Protein 7D55 (pdb70)

Solvent-accessible surface area: 15620 Å² total; per-residue (Å²): 8,25,0,0,0,34,0,0,7,32,72,191,89,31,40,0,57,158,85,1,99,33,78,8,31,0,2,1,9,0,29,16,0,44,91,6,76,67,104,49,8,43,116,3,0,40,41,0,3,96,90,16,63,70,97,96,10,13,80,6,31,66,181,80,10,37,73,145,33,49,77,2,49,74,0,6,69,3,0,43,28,46,76,35,90,74,113,7,28,0,1,0,33,0,0,6,33,56,174,89,23,36,0,49,154,80,1,104,30,81,7,32,0,1,0,9,0,29,16,0,40,80,7,73,68,99,47,8,58,106,4,1,45,25,0,3,102,89,15,63,69,93,96,11,13,87,3,34,72,196,73,10,37,82,147,36,47,60,2,51,76,0,6,70,3,0,41,26,47,76,36,96,79,123,6,27,0,0,0,33,5,0,7,35,57,174,92,26,40,0,45,180,80,1,104,30,79,8,31,0,1,0,8,0,30,16,0,44,79,8,68,70,98,45,7,40,117,4,0,45,43,0,3,102,85,7,72,68,79,93,11,11,80,4,34,66,95,79,10,37,94,145,32,49,72,3,59,77,0,6,71,2,0,42,26,51,75,39,94,84,100,8,28,0,0,0,32,0,0,6,32,68,189,88,26,41,0,55,169,83,2,107,31,76,8,20,0,2,1,10,0,30,17,0,42,81,5,70,70,74,35,7,42,103,4,0,55,48,0,3,106,98,6,70,66,78,92,11,11,88,3,31,67,188,80,10,36,85,148,32,51,62,3,56,76,0,6,70,2,0,44,27,48,74,42,91,78,108

Sequence (348 aa):
MYCLYERPINSKTGVLEWNGDAWTVMFCNGVNCRRVSHPDEMKVIEDIYRKNNGKDIPFYSQKEWNKNAPWYNRLETVCPVVVVGITKKMYCLYERPINSKTGVLEWNNGDAWTVMFCNGVNCRRVSHPDEMKVIEDIYRKNNGKDIPFYSQKEWNKNAPWYNRLETVCPVVVVGITKKMYCLYERPINSKTGVLEWNGDAWTVMFCNGVNCRRVSHPDEMKVIEDIYRKNNGKDIPFYSQKEWNKNAPWYNRLETVCPVVVGITKKMYCLYERPINSKTGVLEWNGDAWTVMFCNGVNCRRVSHPDEMKVIEDIYRKNNGKDIPFYSQKEWNKNAPWYNRLETVCPVVGITKK

Nearest PDB structures (foldseek):
  7d55-assembly1_D  TM=1.007E+00  e=1.560E-19  Enterococcus phage phiM1EF22
  6ist-assembly1_C  TM=7.407E-01  e=4.752E-02  Enterococcus phage IMEEF1
  6ist-assembly1_B  TM=7.108E-01  e=5.422E-02  Enterococcus phage IMEEF1
  5ce6-assembly1_A  TM=2.874E-01  e=1.281E+00  Cicer arietinum
  3bit-assembly2_B  TM=2.858E-01  e=5.460E+00  Saccharomyces cerevisiae

Structure (mmCIF, N/CA/C/O backbone):
data_7D55
#
_entry.id   7D55
#
_cell.length_a   74.271
_cell.length_b   93.838
_cell.length_c   119.648
_cell.angle_alpha   90.000
_cell.angle_beta   90.000
_cell.angle_gamma   90.000
#
_symmetry.space_group_name_H-M   'I 2 2 2'
#
loop_
_entity.id
_entity.type
_entity.pdbx_description
1 polymer 'Putative N-acetylmuramoyl-L-alanine amidase'
2 water water
#
loop_
_atom_site.group_PDB
_atom_site.id
_atom_site.type_symbol
_atom_site.label_atom_id
_atom_site.label_alt_id
_atom_site.label_comp_id
_atom_site.label_asym_id
_atom_site.label_entity_id
_atom_site.label_seq_id
_atom_site.pdbx_PDB_ins_code
_atom_site.Cartn_x
_atom_site.Cartn_y
_atom_site.Cartn_z
_atom_site.occupancy
_atom_site.B_iso_or_equiv
_atom_site.auth_seq_id
_atom_site.auth_comp_id
_atom_site.auth_asym_id
_atom_site.auth_atom_id
_atom_site.pdbx_PDB_model_num
ATOM 1 N N . MET A 1 1 ? 127.674 124.836 166.792 1.00 24.10 202 MET A N 1
ATOM 2 C CA . MET A 1 1 ? 128.819 125.560 167.338 1.00 22.07 202 MET A CA 1
ATOM 3 C C . MET A 1 1 ? 129.931 125.708 166.319 1.00 19.77 202 MET A C 1
ATOM 4 O O . MET A 1 1 ? 130.766 124.816 166.143 1.00 22.13 202 MET A O 1
ATOM 9 N N . TYR A 1 2 ? 129.925 126.848 165.652 1.00 12.20 203 TYR A N 1
ATOM 10 C CA . TYR A 1 2 ? 130.917 127.199 164.652 1.00 11.66 203 TYR A CA 1
ATOM 11 C C . TYR A 1 2 ? 131.424 128.596 164.954 1.00 12.36 203 TYR A C 1
ATOM 12 O O . TYR A 1 2 ? 130.695 129.434 165.489 1.00 12.56 203 TYR A O 1
ATOM 21 N N . CYS A 1 3 ? 132.677 128.852 164.591 1.00 9.39 204 CYS A N 1
ATOM 22 C CA . CYS A 1 3 ? 133.156 130.224 164.610 1.00 9.87 204 CYS A CA 1
ATOM 23 C C . CYS A 1 3 ? 134.418 130.315 163.774 1.00 9.48 204 CYS A C 1
ATOM 24 O O . CYS A 1 3 ? 135.055 129.304 163.465 1.00 9.17 204 CYS A O 1
ATOM 27 N N . LEU A 1 4 ? 134.740 131.542 163.374 1.00 8.96 205 LEU A N 1
ATOM 28 C CA . LEU A 1 4 ? 136.053 131.899 162.861 1.00 9.15 205 LEU A CA 1
ATOM 29 C C . LEU A 1 4 ? 136.727 132.792 163.888 1.00 8.69 205 LEU A C 1
ATOM 30 O O . LEU A 1 4 ? 136.063 133.550 164.602 1.00 8.73 205 LEU A O 1
ATOM 35 N N . TYR A 1 5 ? 138.051 132.704 163.964 1.00 9.18 206 TYR A N 1
ATOM 36 C CA . TYR A 1 5 ? 138.805 133.545 164.885 1.0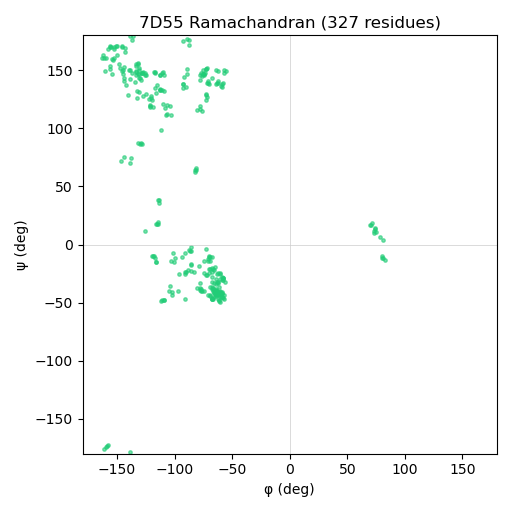0 9.01 206 TYR A CA 1
ATOM 37 C C . TYR A 1 5 ? 140.221 133.672 164.353 1.00 8.62 206 TYR A C 1
ATOM 38 O O . TYR A 1 5 ? 140.616 132.982 163.413 1.00 9.48 206 TYR A O 1
ATOM 47 N N . GLU A 1 6 ? 140.989 134.564 164.967 1.00 9.68 207 GLU A N 1
ATOM 48 C CA . GLU A 1 6 ? 142.390 134.725 164.614 1.00 9.55 207 GLU A CA 1
ATOM 49 C C . GLU A 1 6 ? 143.258 134.369 165.811 1.00 9.70 207 GLU A C 1
ATOM 50 O O . GLU A 1 6 ? 142.868 134.601 166.957 1.00 10.28 207 GLU A O 1
ATOM 56 N N . ARG A 1 7 ? 144.444 133.821 165.545 1.00 9.31 208 ARG A N 1
ATOM 57 C CA . ARG A 1 7 ? 145.361 133.438 166.610 1.00 8.57 208 ARG A CA 1
ATOM 58 C C . ARG A 1 7 ? 146.789 133.481 166.078 1.00 7.95 208 ARG A C 1
ATOM 59 O O . ARG A 1 7 ? 147.006 133.448 164.854 1.00 8.70 208 ARG A O 1
ATOM 67 N N . PRO A 1 8 ? 147.786 133.590 166.960 1.00 8.41 209 PRO A N 1
ATOM 68 C CA . PRO A 1 8 ? 149.168 133.771 166.490 1.00 8.77 209 PRO A CA 1
ATOM 69 C C . PRO A 1 8 ? 149.766 132.522 165.854 1.00 8.94 209 PRO A C 1
ATOM 70 O O . PRO A 1 8 ? 149.446 131.380 166.210 1.00 9.30 209 PRO A O 1
ATOM 74 N N . ILE A 1 9 ? 150.698 132.766 164.933 1.00 8.88 210 ILE A N 1
ATOM 75 C CA . ILE A 1 9 ? 151.414 131.717 164.222 1.00 9.11 210 ILE A CA 1
ATOM 76 C C . ILE A 1 9 ? 152.840 132.197 163.998 1.00 9.51 210 ILE A C 1
ATOM 77 O O . ILE A 1 9 ? 153.094 133.395 163.843 1.00 10.11 210 ILE A O 1
ATOM 82 N N . ASN A 1 10 ? 153.780 131.262 164.021 1.00 10.27 211 ASN A N 1
ATOM 83 C CA . ASN A 1 10 ? 155.163 131.576 163.688 1.00 12.63 211 ASN A CA 1
ATOM 84 C C . ASN A 1 10 ? 155.286 131.606 162.168 1.00 13.53 211 ASN A C 1
ATOM 85 O O . ASN A 1 10 ? 155.107 130.577 161.511 1.00 14.78 211 ASN A O 1
ATOM 90 N N . SER A 1 11 ? 155.598 132.780 161.616 1.00 13.82 212 SER A N 1
ATOM 91 C CA . SER A 1 11 ? 155.628 132.941 160.163 1.00 16.40 212 SER A CA 1
ATOM 92 C C . SER A 1 11 ? 156.772 132.182 159.502 1.00 16.77 212 SER A C 1
ATOM 93 O O . SER A 1 11 ? 156.705 131.907 158.295 1.00 18.22 212 SER A O 1
ATOM 96 N N . LYS A 1 12 ? 157.825 131.848 160.248 1.00 14.93 213 LYS A N 1
ATOM 97 C CA . LYS A 1 12 ? 158.958 131.144 159.662 1.00 16.92 213 LYS A CA 1
ATOM 98 C C . LYS A 1 12 ? 158.829 129.634 159.741 1.00 16.92 213 LYS A C 1
ATOM 99 O O . LYS A 1 12 ? 159.452 128.934 158.938 1.00 18.56 213 LYS A O 1
ATOM 105 N N . THR A 1 13 ? 158.042 129.113 160.681 1.00 16.27 214 THR A N 1
ATOM 106 C CA . THR A 1 13 ? 157.890 127.674 160.839 1.00 16.51 214 THR A CA 1
ATOM 107 C C . THR A 1 13 ? 156.484 127.161 160.578 1.00 15.40 214 THR A C 1
ATOM 108 O O . THR A 1 13 ? 156.319 125.945 160.419 1.00 16.92 214 THR A O 1
ATOM 112 N N . GLY A 1 14 ? 155.475 128.033 160.535 1.00 14.36 215 GLY A N 1
ATOM 113 C CA . GLY A 1 14 ? 154.108 127.579 160.379 1.00 14.89 215 GLY A CA 1
ATOM 114 C C . GLY A 1 14 ? 153.501 126.917 161.598 1.00 15.25 215 GLY A C 1
ATOM 115 O O . GLY A 1 14 ? 152.417 126.331 161.489 1.00 17.31 215 GLY A O 1
ATOM 116 N N . VAL A 1 15 ? 154.161 126.986 162.752 1.00 14.64 216 VAL A N 1
ATOM 117 C CA . VAL A 1 15 ? 153.686 126.370 163.986 1.00 14.56 216 VAL A CA 1
ATOM 118 C C . VAL A 1 15 ? 152.880 127.389 164.770 1.00 13.40 216 VAL A C 1
ATOM 119 O O . VAL A 1 15 ? 153.279 128.557 164.891 1.00 13.28 216 VAL A O 1
ATOM 123 N N . LEU A 1 16 ? 151.755 126.945 165.331 1.00 11.93 217 LEU A N 1
ATOM 124 C CA . LEU A 1 16 ? 150.991 127.794 166.239 1.00 11.18 217 LEU A CA 1
ATOM 125 C C . LEU A 1 16 ? 151.733 127.910 167.563 1.00 12.50 217 LEU A C 1
ATOM 126 O O . LEU A 1 16 ? 152.152 126.900 168.140 1.00 13.94 217 LEU A O 1
ATOM 131 N N . GLU A 1 17 ? 151.937 129.146 168.019 1.00 12.61 218 GLU A N 1
ATOM 132 C CA . GLU A 1 17 ? 152.683 129.437 169.241 1.00 15.75 218 GLU A CA 1
ATOM 133 C C . GLU A 1 17 ? 152.023 130.629 169.914 1.00 14.41 218 GLU A C 1
ATOM 134 O O . GLU A 1 17 ? 151.423 131.466 169.240 1.00 14.08 218 GLU A O 1
ATOM 140 N N . TRP A 1 18 ? 152.150 130.719 171.245 1.00 13.72 219 TRP A N 1
ATOM 141 C CA . TRP A 1 18 ? 151.462 131.795 171.957 1.00 13.80 219 TRP A CA 1
ATOM 142 C C . TRP A 1 18 ? 151.975 133.163 171.538 1.00 12.56 219 TRP A C 1
ATOM 143 O O . TRP A 1 18 ? 151.209 134.134 171.514 1.00 11.90 219 TRP A O 1
ATOM 154 N N . ASN A 1 19 ? 153.253 133.258 171.192 1.00 11.92 220 ASN A N 1
ATOM 155 C CA . ASN A 1 19 ? 153.889 134.522 170.850 1.00 12.79 220 ASN A CA 1
ATOM 156 C C . ASN A 1 19 ? 154.297 134.576 169.383 1.00 13.00 220 ASN A C 1
ATOM 157 O O . ASN A 1 19 ? 155.331 135.144 169.029 1.00 14.36 220 ASN A O 1
ATOM 162 N N . GLY A 1 20 ? 153.484 133.982 168.518 1.00 11.45 221 GLY A N 1
ATOM 163 C CA . GLY A 1 20 ? 153.770 134.037 167.098 1.00 10.22 221 GLY A CA 1
ATOM 164 C C . GLY A 1 20 ? 153.879 135.466 166.604 1.00 12.08 221 GLY A C 1
ATOM 165 O O . GLY A 1 20 ? 153.243 136.379 167.129 1.00 13.55 221 GLY A O 1
ATOM 166 N N . ASP A 1 21 ? 154.700 135.655 165.574 1.00 11.52 222 ASP A N 1
ATOM 167 C CA . ASP A 1 21 ? 154.937 136.977 165.021 1.00 13.26 222 ASP A CA 1
ATOM 168 C C . ASP A 1 21 ? 153.916 137.367 163.963 1.00 11.82 222 ASP A C 1
ATOM 169 O O . ASP A 1 21 ? 153.956 138.505 163.477 1.00 13.62 222 ASP A O 1
ATOM 174 N N . ALA A 1 22 ? 153.026 136.452 163.582 1.00 10.75 223 ALA A N 1
ATOM 175 C CA . ALA A 1 22 ? 151.981 136.732 162.613 1.00 10.10 223 ALA A CA 1
ATOM 176 C C . ALA A 1 22 ? 150.677 136.134 163.129 1.00 8.99 223 ALA A C 1
ATOM 177 O O . ALA A 1 22 ? 150.628 135.527 164.207 1.00 9.04 223 ALA A O 1
ATOM 179 N N . TRP A 1 23 ? 149.608 136.319 162.362 1.00 9.23 224 TRP A N 1
ATOM 180 C CA . TRP A 1 23 ? 148.283 135.855 162.749 1.00 9.22 224 TRP A CA 1
ATOM 181 C C . TRP A 1 23 ? 147.691 135.034 161.621 1.00 9.11 224 TRP A C 1
ATOM 182 O O . TRP A 1 23 ? 147.969 135.289 160.445 1.00 10.98 224 TRP A O 1
ATOM 193 N N . THR A 1 24 ? 146.884 134.038 161.991 1.00 8.43 225 THR A N 1
ATOM 194 C CA . THR A 1 24 ? 146.120 133.263 161.030 1.00 9.01 225 THR A CA 1
ATOM 195 C C . THR A 1 24 ? 144.672 133.141 161.481 1.00 8.53 225 THR A C 1
ATOM 196 O O . THR A 1 24 ? 144.365 133.108 162.677 1.00 9.07 225 THR A O 1
ATOM 200 N N . VAL A 1 25 ? 143.780 133.100 160.495 1.00 8.79 226 VAL A N 1
ATOM 201 C CA . VAL A 1 25 ? 142.394 132.746 160.748 1.00 8.37 226 VAL A CA 1
ATOM 202 C C . VAL A 1 25 ? 142.316 131.250 160.998 1.00 9.62 226 VAL A C 1
ATOM 203 O O . VAL A 1 25 ? 143.090 130.468 160.428 1.00 10.70 226 VAL A O 1
ATOM 207 N N . MET A 1 26 ? 141.404 130.856 161.881 1.00 9.67 227 MET A N 1
ATOM 208 C CA . MET A 1 26 ? 141.096 129.467 162.176 1.00 8.45 227 MET A CA 1
ATOM 209 C C . MET A 1 26 ? 139.586 129.292 162.131 1.00 7.56 227 MET A C 1
ATOM 210 O O . MET A 1 26 ? 138.822 130.239 162.355 1.00 8.20 227 MET A O 1
ATOM 215 N N . PHE A 1 27 ? 139.176 128.052 161.882 1.00 5.89 228 PHE A N 1
ATOM 216 C CA . PHE A 1 27 ? 137.778 127.659 161.779 1.00 6.58 228 PHE A CA 1
ATOM 217 C C . PHE A 1 27 ? 137.521 126.569 162.808 1.00 8.15 228 PHE A C 1
ATOM 218 O O . PHE A 1 27 ? 138.217 125.550 162.830 1.00 9.24 228 PHE A O 1
ATOM 226 N N . CYS A 1 28 ? 136.529 126.783 163.662 1.00 8.90 229 CYS A N 1
ATOM 227 C CA . CYS A 1 28 ? 136.114 125.790 164.643 1.00 9.24 229 CYS A CA 1
ATOM 228 C C . CYS A 1 28 ? 134.737 125.281 164.256 1.00 9.50 229 CYS A C 1
ATOM 229 O O . CYS A 1 28 ? 133.848 126.078 163.944 1.00 9.06 229 CYS A O 1
ATOM 232 N N . ASN A 1 29 ? 134.563 123.958 164.269 1.00 9.34 230 ASN A N 1
ATOM 233 C CA . ASN A 1 29 ? 133.281 123.341 163.935 1.00 9.69 230 ASN A CA 1
ATOM 234 C C . ASN A 1 29 ? 132.663 122.611 165.125 1.00 10.38 230 ASN A C 1
ATOM 235 O O . ASN A 1 29 ? 131.778 121.763 164.941 1.00 11.89 230 ASN A O 1
ATOM 240 N N . GLY A 1 30 ? 133.119 122.905 166.347 1.00 11.04 231 GLY A N 1
ATOM 241 C CA . GLY A 1 30 ? 132.647 122.189 167.515 1.00 11.02 231 GLY A CA 1
ATOM 242 C C . GLY A 1 30 ? 133.350 120.876 167.763 1.00 11.74 231 GLY A C 1
ATOM 243 O O . GLY A 1 30 ? 133.200 120.303 168.855 1.00 13.45 231 GLY A O 1
ATOM 244 N N . VAL A 1 31 ? 134.107 120.381 166.783 1.00 10.69 232 VAL A N 1
ATOM 245 C CA . VAL A 1 31 ? 134.885 119.154 166.898 1.00 10.63 232 VAL A CA 1
ATOM 246 C C . VAL A 1 31 ? 136.382 119.448 166.911 1.00 11.58 232 VAL A C 1
ATOM 247 O O . VAL A 1 31 ? 137.122 118.932 167.751 1.00 11.80 232 VAL A O 1
ATOM 251 N N . ASN A 1 32 ? 136.846 120.278 165.977 1.00 10.78 233 ASN A N 1
ATOM 252 C CA . ASN A 1 32 ? 138.259 120.615 165.893 1.00 10.65 233 ASN A CA 1
ATOM 253 C C . ASN A 1 32 ? 138.402 122.060 165.436 1.00 10.34 233 ASN A C 1
ATOM 254 O O . ASN A 1 32 ? 137.433 122.701 165.009 1.00 11.60 233 ASN A O 1
ATOM 259 N N . CYS A 1 33 ? 139.634 122.568 165.519 1.00 9.86 234 CYS A N 1
ATOM 260 C CA . CYS A 1 33 ? 139.991 123.877 164.994 1.00 10.27 234 CYS A CA 1
ATOM 261 C C . CYS A 1 33 ? 141.001 123.675 163.873 1.00 9.67 234 CYS A C 1
ATOM 262 O O . CYS A 1 33 ? 141.982 122.939 164.040 1.00 11.91 234 CYS A O 1
ATOM 265 N N . ARG A 1 34 ? 140.754 124.302 162.729 1.00 9.47 235 ARG A N 1
ATOM 266 C CA . ARG A 1 34 ? 141.577 124.090 161.551 1.00 9.22 235 ARG A CA 1
ATOM 267 C C . ARG A 1 34 ? 141.977 125.434 160.975 1.00 9.20 235 ARG A C 1
ATOM 268 O O . ARG A 1 34 ? 141.186 126.383 160.984 1.00 9.20 235 ARG A O 1
ATOM 276 N N . ARG A 1 35 ? 143.204 125.509 160.471 1.00 10.86 236 ARG A N 1
ATOM 277 C CA . ARG A 1 35 ? 143.695 126.762 159.917 1.00 10.53 236 ARG A CA 1
ATOM 278 C C . ARG A 1 35 ? 143.008 127.091 158.598 1.00 11.35 236 ARG A C 1
ATOM 279 O O . ARG A 1 35 ? 142.794 126.216 157.752 1.00 13.36 236 ARG A O 1
ATOM 287 N N . VAL A 1 36 ? 142.674 128.372 158.433 1.00 9.96 237 VAL A N 1
ATOM 288 C CA . VAL A 1 36 ? 142.113 128.928 157.207 1.00 11.09 237 VAL A CA 1
ATOM 289 C C . VAL A 1 36 ? 143.200 129.805 156.607 1.00 14.63 237 VAL A C 1
ATOM 290 O O . VAL A 1 36 ? 143.665 130.749 157.258 1.00 17.32 237 VAL A O 1
ATOM 294 N N . SER A 1 37 ? 143.628 129.508 155.381 1.00 14.92 238 SER A N 1
ATOM 295 C CA . SER A 1 37 ? 144.814 130.185 154.859 1.00 19.87 238 SER A CA 1
ATOM 296 C C . SER A 1 37 ? 144.592 130.879 153.524 1.00 20.12 238 SER A C 1
ATOM 297 O O . SER A 1 37 ? 145.565 131.310 152.896 1.00 23.14 238 SER A O 1
ATOM 300 N N . HIS A 1 38 ? 143.348 131.012 153.078 1.00 17.25 239 HIS A N 1
ATOM 301 C CA . HIS A 1 38 ? 143.065 131.713 151.846 1.00 14.10 239 HIS A CA 1
ATOM 302 C C . HIS A 1 38 ? 141.752 132.458 152.039 1.00 14.16 239 HIS A C 1
ATOM 303 O O . HIS A 1 38 ? 140.825 131.927 152.669 1.00 12.96 239 HIS A O 1
ATOM 310 N N . PRO A 1 39 ? 141.644 133.683 151.523 1.00 13.29 240 PRO A N 1
ATOM 311 C CA . PRO A 1 39 ? 140.402 134.448 151.718 1.00 12.47 240 PRO A CA 1
ATOM 312 C C . PRO A 1 39 ? 139.164 133.726 151.229 1.00 12.66 240 PRO A C 1
ATOM 313 O O . PRO A 1 39 ? 138.084 133.897 151.808 1.00 12.90 240 PRO A O 1
ATOM 317 N N . ASP A 1 40 ? 139.281 132.913 150.180 1.00 12.38 241 ASP A N 1
ATOM 318 C CA . ASP A 1 40 ? 138.099 132.245 149.660 1.00 12.67 241 ASP A CA 1
ATOM 319 C C . ASP A 1 40 ? 137.694 131.032 150.484 1.00 12.15 241 ASP A C 1
ATOM 320 O O . ASP A 1 40 ? 136.543 130.589 150.378 1.00 12.71 241 ASP A O 1
ATOM 325 N N . GLU A 1 41 ? 138.605 130.490 151.299 1.00 11.77 242 GLU A N 1
ATOM 326 C CA . GLU A 1 41 ? 138.211 129.499 152.295 1.00 10.71 242 GLU A CA 1
ATOM 327 C C . GLU A 1 41 ? 137.304 130.128 153.337 1.00 10.80 242 GLU A C 1
ATOM 328 O O . GLU A 1 41 ? 136.291 129.541 153.741 1.00 11.85 242 GLU A O 1
ATOM 334 N N . MET A 1 42 ? 137.677 131.316 153.814 1.00 10.80 243 MET A N 1
ATOM 335 C CA . MET A 1 42 ? 136.820 132.035 154.743 1.00 10.81 243 MET A CA 1
ATOM 336 C C . MET A 1 42 ? 135.473 132.343 154.106 1.00 11.07 243 MET A C 1
ATOM 337 O O . MET A 1 42 ? 134.421 132.156 154.734 1.00 13.02 243 MET A O 1
ATOM 342 N N . LYS A 1 43 ? 135.485 132.776 152.843 1.00 11.03 244 LYS A N 1
ATOM 343 C CA . LYS A 1 43 ? 134.242 133.158 152.184 1.00 11.55 244 LYS A CA 1
ATOM 344 C C . LYS A 1 43 ? 133.308 131.961 152.019 1.00 11.15 244 LYS A C 1
ATOM 345 O O . LYS A 1 43 ? 132.093 132.085 152.206 1.00 13.01 244 LYS A O 1
ATOM 351 N N . VAL A 1 44 ? 133.841 130.791 151.656 1.00 10.02 245 VAL A N 1
ATOM 352 C CA . VAL A 1 44 ? 132.963 129.641 151.459 1.00 11.26 245 VAL A CA 1
ATOM 353 C C . VAL A 1 44 ? 132.349 129.201 152.786 1.00 9.55 245 VAL A C 1
ATOM 354 O O . VAL A 1 44 ? 131.181 128.801 152.838 1.00 10.01 245 VAL A O 1
ATOM 358 N N . ILE A 1 45 ? 133.114 129.286 153.879 1.00 9.84 246 ILE A N 1
ATOM 359 C CA . ILE A 1 45 ? 132.572 128.976 155.202 1.00 9.71 246 ILE A CA 1
ATOM 360 C C . ILE A 1 45 ? 131.435 129.933 155.538 1.00 9.83 246 ILE A C 1
ATOM 361 O O . ILE A 1 45 ? 130.364 129.519 156.009 1.00 11.02 246 ILE A O 1
ATOM 366 N N . GLU A 1 46 ? 131.666 131.236 155.329 1.00 10.86 247 GLU A N 1
ATOM 367 C CA . GLU A 1 46 ? 130.648 132.239 155.634 1.00 11.12 247 GLU A CA 1
ATOM 368 C C . GLU A 1 46 ? 129.390 132.013 154.809 1.00 11.62 247 GLU A C 1
ATOM 369 O O . GLU A 1 46 ? 128.274 132.134 155.323 1.00 12.47 247 GLU A O 1
ATOM 375 N N . ASP A 1 47 ? 129.551 131.661 153.532 1.00 12.76 248 ASP A N 1
ATOM 376 C CA . ASP A 1 47 ? 128.391 131.468 152.665 1.00 13.24 248 ASP A CA 1
ATOM 377 C C . ASP A 1 47 ? 127.579 130.249 153.086 1.00 11.64 248 ASP A C 1
ATOM 378 O O . ASP A 1 47 ? 126.348 130.311 153.182 1.00 12.82 248 ASP A O 1
ATOM 383 N N . ILE A 1 48 ? 128.251 129.126 153.339 1.00 10.13 249 ILE A N 1
ATOM 384 C CA . ILE A 1 48 ? 127.535 127.913 153.722 1.00 9.60 249 ILE A CA 1
ATOM 385 C C . ILE A 1 48 ? 126.846 128.112 155.061 1.00 9.39 249 ILE A C 1
ATOM 386 O O . ILE A 1 48 ? 125.692 127.710 155.247 1.00 10.52 249 ILE A O 1
ATOM 391 N N . TYR A 1 49 ? 127.539 128.735 156.015 1.00 9.63 250 TYR A N 1
ATOM 392 C CA . TYR A 1 49 ? 126.913 128.980 157.308 1.00 9.83 250 TYR A CA 1
ATOM 393 C C . TYR A 1 49 ? 125.657 129.829 157.144 1.00 10.65 250 TYR A C 1
ATOM 394 O O . TYR A 1 49 ? 124.607 129.529 157.727 1.00 12.39 250 TYR A O 1
ATOM 403 N N . ARG A 1 50 ? 125.749 130.894 156.347 1.00 10.97 251 ARG A N 1
ATOM 404 C CA . ARG A 1 50 ? 124.603 131.772 156.144 1.00 13.39 251 ARG A CA 1
ATOM 405 C C . ARG A 1 50 ? 123.454 131.037 155.464 1.00 12.85 251 ARG A C 1
ATOM 406 O O . ARG A 1 50 ? 122.288 131.231 155.824 1.00 12.81 251 ARG A O 1
ATOM 414 N N . LYS A 1 51 ? 123.760 130.186 154.482 1.00 12.70 252 LYS A N 1
ATO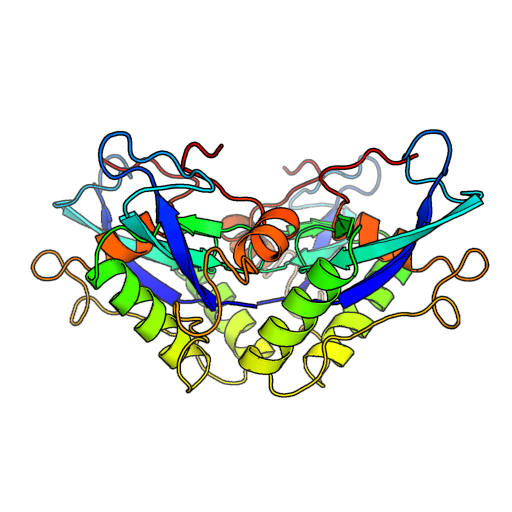M 415 C CA . LYS A 1 51 ? 122.696 129.443 153.814 1.00 14.72 252 LYS A CA 1
ATOM 416 C C . LYS A 1 51 ? 121.987 128.493 154.772 1.00 14.21 252 LYS A C 1
ATOM 417 O O . LYS A 1 51 ? 120.775 128.283 154.653 1.00 17.00 252 LYS A O 1
ATOM 423 N N . ASN A 1 52 ? 122.716 127.925 155.736 1.00 11.29 253 ASN A N 1
ATOM 424 C CA . ASN A 1 52 ? 122.102 127.020 156.697 1.00 12.16 253 ASN A CA 1
ATOM 425 C C . ASN A 1 52 ? 121.312 127.772 157.754 1.00 13.68 253 ASN A C 1
ATOM 426 O O . ASN A 1 52 ? 120.217 127.348 158.134 1.00 15.32 253 ASN A O 1
ATOM 431 N N . ASN A 1 53 ? 121.833 128.901 158.219 1.00 13.70 254 ASN A N 1
ATOM 432 C CA . ASN A 1 53 ? 121.390 129.477 159.477 1.00 14.76 254 ASN A CA 1
ATOM 433 C C . ASN A 1 53 ? 120.739 130.844 159.369 1.00 17.05 254 ASN A C 1
ATOM 434 O O . ASN A 1 53 ? 120.127 131.290 160.346 1.00 19.39 254 ASN A O 1
ATOM 439 N N . GLY A 1 54 ? 120.826 131.510 158.223 1.00 18.18 255 GLY A N 1
ATOM 440 C CA . GLY A 1 54 ? 120.149 132.781 158.069 1.00 18.05 255 GLY A CA 1
ATOM 441 C C . GLY A 1 54 ? 120.804 133.946 158.773 1.00 19.32 255 GLY A C 1
ATOM 442 O O . GLY A 1 54 ? 120.189 135.013 158.873 1.00 20.54 255 GLY A O 1
ATOM 443 N N . LYS A 1 55 ? 122.023 133.772 159.277 1.00 19.09 256 LYS A N 1
ATOM 444 C CA . LYS A 1 55 ? 122.793 134.855 159.866 1.00 19.19 256 LYS A CA 1
ATOM 445 C C . LYS A 1 55 ? 124.270 134.553 159.653 1.00 16.22 256 LYS A C 1
ATOM 446 O O . LYS A 1 55 ? 124.644 133.458 159.228 1.00 16.27 256 LYS A O 1
ATOM 452 N N . ASP A 1 56 ? 125.114 135.532 159.964 1.00 15.42 257 ASP A N 1
ATOM 453 C CA . ASP A 1 56 ? 126.549 135.391 159.740 1.00 15.12 257 ASP A CA 1
ATOM 454 C C . ASP A 1 56 ? 127.198 134.490 160.787 1.00 12.90 257 ASP A C 1
ATOM 455 O O . ASP A 1 56 ? 126.802 134.470 161.959 1.00 13.03 257 ASP A O 1
ATOM 460 N N . ILE 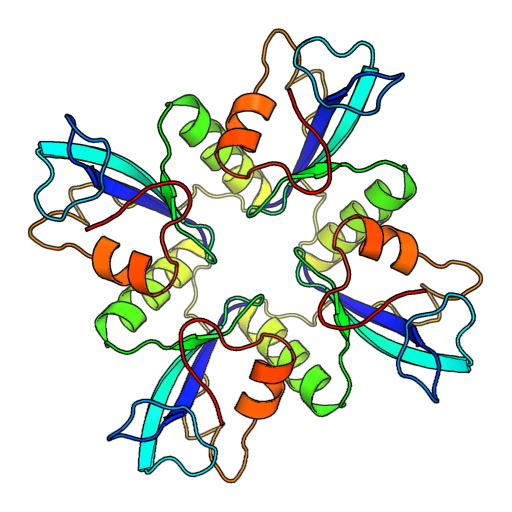A 1 57 ? 128.231 133.763 160.360 1.00 10.91 258 ILE A N 1
ATOM 461 C CA . ILE A 1 57 ? 128.969 132.923 161.315 1.00 9.50 258 ILE A CA 1
ATOM 462 C C . ILE A 1 57 ? 129.624 133.808 162.369 1.00 9.27 258 ILE A C 1
ATOM 463 O O . ILE A 1 57 ? 130.130 134.902 162.037 1.00 11.19 258 ILE A O 1
ATOM 468 N N . PRO A 1 58 ? 129.622 133.421 163.644 1.00 9.10 259 PRO A N 1
ATOM 469 C CA . PRO A 1 58 ? 130.360 134.199 164.643 1.00 11.32 259 PRO A CA 1
ATOM 470 C C . PRO A 1 58 ? 131.835 134.293 164.291 1.00 10.73 259 PRO A C 1
ATOM 471 O O . PRO A 1 58 ? 132.456 133.314 163.874 1.00 11.27 259 PRO A O 1
ATOM 475 N N . PHE A 1 59 ? 132.396 135.485 164.475 1.00 11.94 260 PHE A N 1
ATOM 476 C CA . PHE A 1 59 ? 133.805 135.746 164.212 1.00 12.51 260 PHE A CA 1
ATOM 477 C C . PHE A 1 59 ? 134.377 136.493 165.404 1.00 13.30 260 PHE A C 1
ATOM 478 O O . PHE A 1 59 ? 133.772 137.454 165.892 1.00 17.51 260 PHE A O 1
ATOM 486 N N . TYR A 1 60 ? 135.525 136.045 165.892 1.00 10.13 261 TYR A N 1
ATOM 487 C CA . TYR A 1 60 ? 136.216 136.737 166.964 1.00 10.26 261 TYR A CA 1
ATOM 488 C C . TYR A 1 60 ? 137.442 137.389 166.351 1.00 11.67 261 TYR A C 1
ATOM 489 O O . TYR A 1 60 ? 138.312 136.697 165.807 1.00 15.10 261 TYR A O 1
ATOM 498 N N . SER A 1 61 ? 137.489 138.710 166.403 1.00 11.53 262 SER A N 1
ATOM 499 C CA . SER A 1 61 ? 138.611 139.441 165.851 1.00 11.58 262 SER A CA 1
ATOM 500 C C . SER A 1 61 ? 139.683 139.601 166.920 1.00 9.98 262 SER A C 1
ATOM 501 O O . SER A 1 61 ? 139.499 139.239 168.088 1.00 11.27 262 SER A O 1
ATOM 504 N N . GLN A 1 62 ? 140.807 140.203 166.526 1.00 9.87 263 GLN A N 1
ATOM 505 C CA . GLN A 1 62 ? 141.882 140.466 167.477 1.00 10.59 263 GLN A CA 1
ATOM 506 C C . GLN A 1 62 ? 141.536 141.541 168.497 1.00 11.24 263 GLN A C 1
ATOM 507 O O . GLN A 1 62 ? 142.302 141.736 169.443 1.00 11.31 263 GLN A O 1
ATOM 513 N N . LYS A 1 63 ? 140.430 142.264 168.316 1.00 12.49 264 LYS A N 1
ATOM 514 C CA . LYS A 1 63 ? 139.959 143.143 169.377 1.00 14.68 264 LYS A CA 1
ATOM 515 C C . LYS A 1 63 ? 139.502 142.337 170.588 1.00 17.48 264 LYS A C 1
ATOM 516 O O . LYS A 1 63 ? 139.741 142.741 171.733 1.00 21.36 264 LYS A O 1
ATOM 522 N N . GLU A 1 64 ? 138.875 141.180 170.355 1.00 16.22 265 GLU A N 1
ATOM 523 C CA . GLU A 1 64 ? 138.302 140.327 171.394 1.00 15.84 265 GLU A CA 1
ATOM 524 C C . GLU A 1 64 ? 139.297 139.287 171.913 1.00 13.05 265 GLU A C 1
ATOM 525 O O . GLU A 1 64 ? 139.420 139.079 173.127 1.00 13.99 265 GLU A O 1
ATOM 531 N N . TRP A 1 65 ? 139.983 138.594 171.009 1.00 11.64 266 TRP A N 1
ATOM 532 C CA . TRP A 1 65 ? 140.874 137.497 171.370 1.00 8.90 266 TRP A CA 1
ATOM 533 C C . TRP A 1 65 ? 142.265 137.837 170.865 1.00 9.59 266 TRP A C 1
ATOM 534 O O . TRP A 1 65 ? 142.461 137.987 169.657 1.00 10.86 266 TRP A O 1
ATOM 545 N N . ASN A 1 66 ? 143.229 137.933 171.776 1.00 8.65 267 ASN A N 1
ATOM 546 C CA . ASN A 1 66 ? 144.586 138.324 171.403 1.00 9.44 267 ASN A CA 1
ATOM 547 C C . ASN A 1 66 ? 145.535 137.814 172.484 1.00 10.06 267 ASN A C 1
ATOM 548 O O . ASN A 1 66 ? 145.128 137.078 173.387 1.00 10.50 267 ASN A O 1
ATOM 553 N N . LYS A 1 67 ? 146.806 138.207 172.407 1.00 9.04 268 LYS A N 1
ATOM 554 C CA . LYS A 1 67 ? 147.773 137.674 173.366 1.00 9.59 268 LYS A CA 1
ATOM 555 C C . LYS A 1 67 ? 147.504 138.150 174.780 1.00 9.92 268 LYS A C 1
ATOM 556 O O . LYS A 1 67 ? 147.936 137.502 175.739 1.00 12.76 268 LYS A O 1
ATOM 562 N N . ASN A 1 68 ? 146.788 139.249 174.924 1.00 10.43 269 ASN A N 1
ATOM 563 C CA . ASN A 1 68 ? 146.429 139.760 176.235 1.00 13.16 269 ASN A CA 1
ATOM 564 C C . ASN A 1 68 ? 145.156 139.117 176.765 1.00 14.10 269 ASN A C 1
ATOM 565 O O . ASN A 1 68 ? 144.898 139.183 177.972 1.00 16.60 269 ASN A O 1
ATOM 570 N N . ALA A 1 69 ? 144.369 138.498 175.882 1.00 12.32 270 ALA A N 1
ATOM 571 C CA . ALA A 1 69 ? 143.172 137.745 176.267 1.00 10.96 270 ALA A CA 1
ATOM 572 C C . ALA A 1 69 ? 143.069 136.552 175.330 1.00 10.27 270 ALA A C 1
ATOM 573 O O . ALA A 1 69 ? 142.267 136.539 174.380 1.00 9.82 270 ALA A O 1
ATOM 575 N N . PRO A 1 70 ? 143.909 135.535 175.535 1.00 10.17 271 PRO A N 1
ATOM 576 C CA . PRO A 1 70 ? 144.052 134.446 174.549 1.00 10.04 271 PRO A CA 1
ATOM 577 C C . PRO A 1 70 ? 142.977 133.370 174.669 1.00 10.72 271 PRO A C 1
ATOM 578 O O . PRO A 1 70 ? 143.255 132.191 174.934 1.00 11.62 271 PRO A O 1
ATOM 582 N N . TRP A 1 71 ? 141.727 133.770 174.417 1.00 9.52 272 TRP A N 1
ATOM 583 C CA . TRP A 1 71 ? 140.610 132.845 174.559 1.00 9.45 272 TRP A CA 1
ATOM 584 C C . TRP A 1 71 ? 140.715 131.677 173.590 1.00 9.06 272 TRP A C 1
ATOM 585 O O . TRP A 1 71 ? 140.159 130.602 173.850 1.00 10.38 272 TRP A O 1
ATOM 596 N N . TYR A 1 72 ? 141.408 131.866 172.466 1.00 9.25 273 TYR A N 1
ATOM 597 C CA . TYR A 1 72 ? 141.631 130.757 171.544 1.00 9.98 273 TYR A CA 1
ATOM 598 C C . TYR A 1 72 ? 142.352 129.585 172.218 1.00 11.01 273 TYR A C 1
ATOM 599 O O . TYR A 1 72 ? 142.146 128.433 171.822 1.00 11.93 273 TYR A O 1
ATOM 608 N N . ASN A 1 73 ? 143.180 129.851 173.242 1.00 11.65 274 ASN A N 1
ATOM 609 C CA . ASN A 1 73 ? 143.802 128.765 174.003 1.00 13.20 274 ASN A CA 1
ATOM 610 C C . ASN A 1 73 ? 142.741 127.864 174.615 1.00 12.47 274 ASN A C 1
ATOM 611 O O . ASN A 1 73 ? 142.885 126.635 174.626 1.00 13.72 274 ASN A O 1
ATOM 616 N N . ARG A 1 74 ? 141.688 128.468 175.170 1.00 12.01 275 ARG A N 1
ATOM 617 C CA . ARG A 1 74 ? 140.619 127.702 175.796 1.00 11.66 275 ARG A CA 1
ATOM 618 C C . ARG A 1 74 ? 139.811 126.939 174.757 1.00 11.76 275 ARG A C 1
ATOM 619 O O . ARG A 1 74 ? 139.484 125.761 174.959 1.00 13.01 275 ARG A O 1
ATOM 627 N N . LEU A 1 75 ? 139.482 127.588 173.641 1.00 10.47 276 LEU A N 1
ATOM 628 C CA . LEU A 1 75 ? 138.706 126.912 172.609 1.00 9.24 276 LEU A CA 1
ATOM 629 C C . LEU A 1 75 ? 139.462 125.710 172.062 1.00 10.38 276 LEU A C 1
ATOM 630 O O . LEU A 1 75 ? 138.883 124.629 171.883 1.00 9.99 276 LEU A O 1
ATOM 635 N N . GLU A 1 76 ? 140.762 125.876 171.807 1.00 9.89 277 GLU A N 1
ATOM 636 C CA . GLU A 1 76 ? 141.577 124.812 171.232 1.00 10.77 277 GLU A CA 1
ATOM 637 C C . GLU A 1 76 ? 141.851 123.668 172.203 1.00 10.94 277 GLU A C 1
ATOM 638 O O . GLU A 1 76 ? 142.285 122.598 171.764 1.00 11.95 277 GLU A O 1
ATOM 644 N N . THR A 1 77 ? 141.606 123.857 173.502 1.00 12.38 278 THR A N 1
ATOM 645 C CA . THR A 1 77 ? 141.659 122.737 174.431 1.00 14.77 278 THR A CA 1
ATOM 646 C C . THR A 1 77 ? 140.405 121.877 174.349 1.00 15.28 278 THR A C 1
ATOM 647 O O . THR A 1 77 ? 140.476 120.658 174.552 1.00 16.67 278 THR A O 1
ATOM 651 N N . VAL A 1 78 ? 139.257 122.487 174.069 1.00 14.96 279 VAL A N 1
ATOM 652 C CA . VAL A 1 78 ? 138.013 121.734 174.011 1.00 14.36 279 VAL A CA 1
ATOM 653 C C . VAL A 1 78 ? 137.714 121.227 172.604 1.00 13.32 279 VAL A C 1
ATOM 654 O O . VAL A 1 78 ? 137.003 120.229 172.452 1.00 14.93 279 VAL A O 1
ATOM 658 N N . CYS A 1 79 ? 138.240 121.903 171.579 1.00 12.05 280 CYS A N 1
ATOM 659 C CA . CYS A 1 79 ? 138.104 121.510 170.174 1.00 12.53 280 CYS A CA 1
ATOM 660 C C . CYS A 1 79 ? 139.517 121.525 169.614 1.00 11.95 280 CYS A C 1
ATOM 661 O O . CYS A 1 79 ? 139.976 122.544 169.081 1.00 12.79 280 CYS A O 1
ATOM 664 N N . PRO A 1 80 ? 140.243 120.417 169.730 1.00 12.08 281 PRO A N 1
ATOM 665 C CA . PRO A 1 80 ? 141.681 120.455 169.448 1.00 12.10 281 PRO A CA 1
ATOM 666 C C . PRO A 1 80 ? 142.004 120.795 168.000 1.00 11.70 281 PRO A C 1
ATOM 667 O O . PRO A 1 80 ? 141.252 120.497 167.072 1.00 11.16 281 PRO A O 1
ATOM 671 N N . VAL A 1 81 ? 143.156 121.430 167.829 1.00 12.55 282 VAL A N 1
ATOM 672 C CA A VAL A 1 81 ? 143.640 121.808 166.513 0.49 15.02 282 VAL A CA 1
ATOM 673 C CA B VAL A 1 81 ? 143.605 121.805 166.497 0.51 4.46 282 VAL A CA 1
ATOM 674 C C . VAL A 1 81 ? 143.947 120.557 165.690 1.00 13.72 282 VAL A C 1
ATOM 675 O O . VAL A 1 81 ? 144.436 119.548 166.220 1.00 14.99 282 VAL A O 1
ATOM 682 N N A VAL A 1 82 ? 143.615 120.608 164.407 0.54 11.22 283 VAL A N 1
ATOM 683 N N B VAL A 1 82 ? 143.680 120.622 164.390 0.46 12.93 283 VAL A N 1
ATOM 684 C CA A VAL A 1 82 ? 143.951 119.541 163.477 0.54 12.63 283 VAL A CA 1
ATOM 685 C CA B VAL A 1 82 ? 143.918 119.506 163.480 0.46 12.02 283 VAL A CA 1
ATOM 686 C C A VAL A 1 82 ? 144.695 120.144 162.297 0.54 7.99 283 VAL A C 1
ATOM 687 C C B VAL A 1 82 ? 144.538 120.051 162.198 0.46 14.03 283 VAL A C 1
ATOM 688 O O A VAL A 1 82 ? 144.556 121.330 161.984 0.54 12.83 283 VAL A O 1
ATOM 689 O O B VAL A 1 82 ? 144.160 121.125 161.722 0.46 9.96 283 VAL A O 1
ATOM 696 N N . GLY A 1 83 ? 145.503 119.314 161.650 1.00 12.72 284 GLY A N 1
ATOM 697 C CA . GLY A 1 83 ? 146.140 119.679 160.401 1.00 13.96 284 GLY A CA 1
ATOM 698 C C . GLY A 1 83 ? 147.292 120.651 160.506 1.00 14.95 284 GLY A C 1
ATOM 699 O O . GLY A 1 83 ? 147.792 121.100 159.468 1.00 16.00 284 GLY A O 1
ATOM 700 N N . ILE A 1 84 ? 147.730 120.993 161.717 1.00 15.78 285 ILE A N 1
ATOM 701 C CA . ILE A 1 84 ? 148.815 121.951 161.912 1.00 16.30 285 ILE A CA 1
ATOM 702 C C . ILE A 1 84 ? 149.431 121.644 163.268 1.00 18.65 285 ILE A C 1
ATOM 703 O O . ILE A 1 84 ? 148.761 121.117 164.157 1.00 19.68 285 ILE A O 1
ATOM 708 N N . THR A 1 85 ? 150.722 121.934 163.416 1.00 19.33 286 THR A N 1
ATOM 709 C CA . THR A 1 85 ? 151.389 121.678 164.686 1.00 21.98 286 THR A CA 1
ATOM 710 C C . THR A 1 85 ? 151.283 122.894 165.606 1.00 21.14 286 THR A C 1
ATOM 711 O O . THR A 1 85 ? 151.204 124.045 165.157 1.00 19.11 286 THR A O 1
ATOM 715 N N . LYS A 1 86 ? 151.280 122.626 166.909 1.00 22.79 287 LYS A N 1
ATOM 716 C CA . LYS A 1 86 ? 151.066 123.664 167.903 1.00 23.30 287 LYS A CA 1
ATOM 717 C C . LYS A 1 86 ? 151.944 123.409 169.119 1.00 25.73 287 LYS A C 1
ATOM 718 O O . LYS A 1 86 ? 152.079 122.265 169.568 1.00 24.22 287 LYS A O 1
ATOM 724 N N . LYS A 1 87 ? 152.549 124.489 169.625 1.00 29.30 288 LYS A N 1
ATOM 725 C CA . LYS A 1 87 ? 153.331 124.542 170.874 1.00 33.81 288 LYS A CA 1
ATOM 726 C C . LYS A 1 87 ? 153.028 123.461 171.900 1.00 37.84 288 LYS A C 1
ATOM 727 O O . LYS A 1 87 ? 153.146 123.703 173.106 1.00 39.66 288 LYS A O 1
ATOM 733 N N . MET B 1 1 ? 121.956 117.795 161.495 1.00 23.00 202 MET B N 1
ATOM 734 C CA . MET B 1 1 ? 121.434 116.523 160.999 1.00 23.46 202 MET B CA 1
ATOM 735 C C . MET B 1 1 ? 121.606 115.372 161.978 1.00 21.51 202 MET B C 1
ATOM 736 O O . MET B 1 1 ? 122.682 114.799 162.123 1.00 25.31 202 MET B O 1
ATOM 741 N N . TYR B 1 2 ? 120.520 115.054 162.653 1.00 17.12 203 TYR B N 1
ATOM 742 C CA . TYR B 1 2 ? 120.480 113.969 163.608 1.00 13.86 203 TYR B CA 1
ATOM 743 C C . TYR B 1 2 ? 119.236 113.148 163.332 1.00 11.87 203 TYR B C 1
ATOM 744 O O . TYR B 1 2 ? 118.221 113.674 162.862 1.00 12.68 203 TYR B O 1
ATOM 753 N N . CYS B 1 3 ? 119.325 111.852 163.606 1.00 11.03 204 CYS B N 1
ATOM 754 C CA . CYS B 1 3 ? 118.113 111.044 163.606 1.00 11.10 204 CYS B CA 1
ATOM 755 C C . CYS B 1 3 ? 118.343 109.778 164.407 1.00 10.28 204 CYS B C 1
ATOM 756 O O . CYS B 1 3 ? 119.481 109.382 164.677 1.00 11.05 204 CYS B O 1
ATOM 759 N N . LEU B 1 4 ? 117.239 109.179 164.825 1.00 9.28 205 LEU B N 1
ATOM 760 C CA . LEU B 1 4 ? 117.222 107.818 165.325 1.00 9.10 205 LEU B CA 1
ATOM 761 C C . LEU B 1 4 ? 116.487 106.962 164.304 1.00 10.31 205 LEU B C 1
ATOM 762 O O . LEU B 1 4 ? 115.565 107.430 163.631 1.00 12.56 205 LEU B O 1
ATOM 767 N N . TYR B 1 5 ? 116.892 105.703 164.196 1.00 9.64 206 TYR B N 1
ATOM 768 C CA . TYR B 1 5 ? 116.251 104.783 163.266 1.00 9.14 206 TYR B CA 1
ATOM 769 C C . TYR B 1 5 ? 116.516 103.369 163.749 1.00 9.34 206 TYR B C 1
ATOM 770 O O . TYR B 1 5 ? 117.351 103.142 164.626 1.00 10.18 206 TYR B O 1
ATOM 779 N N . GLU B 1 6 ? 115.813 102.415 163.155 1.00 10.69 207 GLU B N 1
ATOM 780 C CA . GLU B 1 6 ? 116.047 101.011 163.459 1.00 11.09 207 GLU B CA 1
ATOM 781 C C . GLU B 1 6 ? 116.528 100.286 162.212 1.00 10.52 207 GLU B C 1
ATOM 782 O O . GLU B 1 6 ? 116.141 100.630 161.095 1.00 12.00 207 GLU B O 1
ATOM 788 N N . ARG B 1 7 ? 117.367 99.274 162.411 1.00 10.20 208 ARG B N 1
ATOM 789 C CA . ARG B 1 7 ? 117.901 98.502 161.300 1.00 9.72 208 ARG B CA 1
ATOM 790 C C . ARG B 1 7 ? 118.224 97.097 161.791 1.00 8.47 208 ARG B C 1
ATOM 791 O O . ARG B 1 7 ? 118.357 96.870 163.007 1.00 8.71 208 ARG B O 1
ATOM 799 N N . PRO B 1 8 ? 118.336 96.126 160.881 1.00 9.79 209 PRO B N 1
ATOM 800 C CA . PRO B 1 8 ? 118.465 94.729 161.310 1.00 8.55 209 PRO B CA 1
ATOM 801 C C . PRO B 1 8 ? 119.834 94.421 161.898 1.00 9.81 209 PRO B C 1
ATOM 802 O O . PRO B 1 8 ? 120.855 95.016 161.536 1.00 11.13 209 PRO B O 1
ATOM 806 N N . ILE B 1 9 ? 119.839 93.447 162.803 1.00 10.32 210 ILE B N 1
ATOM 807 C CA . ILE B 1 9 ? 121.051 93.026 163.487 1.00 10.97 210 ILE B CA 1
ATOM 808 C C . ILE B 1 9 ? 120.932 91.534 163.766 1.00 12.81 210 ILE B C 1
ATOM 809 O O . ILE B 1 9 ? 119.829 90.992 163.896 1.00 12.95 210 ILE B O 1
ATOM 814 N N . ASN B 1 10 ? 122.079 90.865 163.837 1.00 14.40 211 ASN B N 1
ATOM 815 C CA . ASN B 1 10 ? 122.135 89.467 164.241 1.00 16.52 211 ASN B CA 1
ATOM 816 C C . ASN B 1 10 ? 122.005 89.417 165.759 1.00 16.01 211 ASN B C 1
ATOM 817 O O . ASN B 1 10 ? 122.835 89.987 166.469 1.00 16.87 211 ASN B O 1
ATOM 822 N N . SER B 1 11 ? 120.958 88.758 166.261 1.00 16.28 212 SER B N 1
ATOM 823 C CA . SER B 1 11 ? 120.703 88.775 167.704 1.00 17.74 212 SER B CA 1
ATOM 824 C C . SER B 1 11 ? 121.762 88.032 168.511 1.00 17.96 212 SER B C 1
ATOM 825 O O . SER B 1 11 ? 121.882 88.268 169.722 1.00 20.72 212 SER B O 1
ATOM 828 N N . LYS B 1 12 ? 122.521 87.132 167.889 1.00 17.20 213 LYS B N 1
ATOM 829 C CA . LYS B 1 12 ? 123.487 86.337 168.633 1.00 19.06 213 LYS B CA 1
ATOM 830 C C . LYS B 1 12 ? 124.896 86.903 168.590 1.00 20.36 213 LYS B C 1
ATOM 831 O O . LYS B 1 12 ? 125.678 86.639 169.507 1.00 23.10 213 LYS B O 1
ATOM 837 N N . THR B 1 13 ? 125.238 87.679 167.560 1.00 19.86 214 THR B N 1
ATOM 838 C CA . THR B 1 13 ? 126.591 88.193 167.402 1.00 20.23 214 THR B CA 1
ATOM 839 C C . THR B 1 13 ? 126.695 89.705 167.489 1.00 19.93 214 THR B C 1
ATOM 840 O O . THR B 1 13 ? 127.813 90.218 167.640 1.00 21.09 214 THR B O 1
ATOM 844 N N . GLY B 1 14 ? 125.581 90.428 167.391 1.00 18.10 215 GLY B N 1
ATOM 845 C CA . GLY B 1 14 ? 125.618 91.875 167.377 1.00 18.77 215 GLY B CA 1
ATOM 846 C C . GLY B 1 14 ? 126.190 92.472 166.115 1.00 19.04 215 GLY B C 1
ATOM 847 O O . GLY B 1 14 ? 126.569 93.644 166.113 1.00 19.88 215 GLY B O 1
ATOM 848 N N . VAL B 1 15 ? 126.270 91.698 165.041 1.00 17.73 216 VAL B N 1
ATOM 849 C CA . VAL B 1 15 ? 126.772 92.186 163.763 1.00 18.86 216 VAL B CA 1
ATOM 850 C C . VAL B 1 15 ? 125.604 92.688 162.918 1.00 17.46 216 VAL B C 1
ATOM 851 O O . VAL B 1 15 ? 124.556 92.036 162.829 1.00 17.13 216 VAL B O 1
ATOM 855 N N . LEU B 1 16 ? 125.775 93.857 162.298 1.00 16.70 217 LEU B N 1
ATOM 856 C CA . LEU B 1 16 ? 124.756 94.367 161.386 1.00 16.14 217 LEU B CA 1
ATOM 857 C C . LEU B 1 16 ? 124.759 93.538 160.105 1.00 17.76 217 LEU B C 1
ATOM 858 O O . LEU B 1 16 ? 125.810 93.346 159.483 1.00 18.44 217 LEU B O 1
ATOM 863 N N . GLU B 1 17 ? 123.586 93.026 159.731 1.00 17.31 218 GLU B N 1
ATOM 864 C CA . GLU B 1 17 ? 123.389 92.230 158.524 1.00 19.30 218 GLU B CA 1
ATOM 865 C C . GLU B 1 17 ? 122.085 92.671 157.881 1.00 16.73 218 GLU B C 1
ATOM 866 O O . GLU B 1 17 ? 121.150 93.077 158.573 1.00 17.36 218 GLU B O 1
ATOM 872 N N . TRP B 1 18 ? 122.010 92.564 156.555 1.00 15.09 219 TRP B N 1
ATOM 873 C CA . TRP B 1 18 ? 120.817 93.060 155.869 1.00 15.05 219 TRP B CA 1
ATOM 874 C C . TRP B 1 18 ? 119.577 92.275 156.265 1.00 14.97 219 TRP B C 1
ATOM 875 O O . TRP B 1 18 ? 118.471 92.827 156.289 1.00 14.13 219 TRP B O 1
ATOM 886 N N A ASN B 1 19 ? 119.724 90.998 156.588 0.47 16.01 220 ASN B N 1
ATOM 887 N N B ASN B 1 19 ? 119.752 91.004 156.604 0.53 15.70 220 ASN B N 1
ATOM 888 C CA A ASN B 1 19 ? 118.583 90.168 156.956 0.47 15.59 220 ASN B CA 1
ATOM 889 C CA B ASN B 1 19 ? 118.665 90.099 156.939 0.53 14.82 220 ASN B CA 1
ATOM 890 C C A ASN B 1 19 ? 118.717 89.631 158.376 0.47 15.35 220 ASN B C 1
ATOM 891 C C B ASN B 1 19 ? 118.790 89.597 158.372 0.53 15.18 220 ASN B C 1
ATOM 892 O O A ASN B 1 19 ? 118.398 88.471 158.657 0.47 16.75 220 ASN B O 1
ATOM 893 O O B ASN B 1 19 ? 118.533 88.425 158.667 0.53 17.13 220 ASN B O 1
ATOM 902 N N . GLY B 1 20 ? 119.187 90.483 159.283 1.00 14.71 221 GLY B N 1
ATOM 903 C CA . GLY B 1 20 ? 119.267 90.110 160.679 1.00 13.65 221 GLY B CA 1
ATOM 904 C C . GLY B 1 20 ? 117.922 89.684 161.233 1.00 13.91 221 GLY B C 1
ATOM 905 O O . GLY B 1 20 ? 116.859 90.067 160.738 1.00 14.23 221 GLY B O 1
ATOM 906 N N . ASP B 1 21 ? 117.975 88.851 162.270 1.00 13.99 222 ASP B N 1
ATOM 907 C CA . ASP B 1 21 ? 116.762 88.331 162.884 1.00 14.49 222 ASP B CA 1
ATOM 908 C C . ASP B 1 21 ? 116.185 89.266 163.934 1.00 13.30 222 ASP B C 1
ATOM 909 O O . ASP B 1 21 ? 115.102 88.996 164.454 1.00 15.00 222 ASP B O 1
ATOM 914 N N . ALA B 1 22 ? 116.873 90.356 164.254 1.00 11.77 223 ALA B N 1
ATOM 915 C CA . ALA B 1 22 ? 116.417 91.300 165.260 1.00 11.89 223 ALA B CA 1
ATOM 916 C C . ALA B 1 22 ? 116.640 92.708 164.724 1.00 10.56 223 ALA B C 1
ATOM 917 O O . ALA B 1 22 ? 117.189 92.902 163.633 1.00 11.40 223 ALA B O 1
ATOM 919 N N . TRP B 1 23 ? 116.190 93.696 165.489 1.00 10.14 224 TRP B N 1
ATOM 920 C CA . TRP B 1 23 ? 116.341 95.098 165.124 1.00 10.00 224 TRP B CA 1
ATOM 921 C C . TRP B 1 23 ? 117.046 95.851 166.239 1.00 10.51 224 TRP B C 1
ATOM 922 O O . TRP B 1 23 ? 116.859 95.559 167.423 1.00 11.57 224 TRP B O 1
ATOM 933 N N . THR B 1 24 ? 117.857 96.833 165.853 1.00 10.08 225 THR B N 1
ATOM 934 C CA . THR B 1 24 ? 118.484 97.707 166.827 1.00 10.99 225 THR B CA 1
ATOM 935 C C . THR B 1 24 ? 118.219 99.158 166.464 1.00 10.20 225 THR B C 1
ATOM 936 O O . THR B 1 24 ? 118.117 99.516 165.285 1.00 9.77 225 THR B O 1
ATOM 940 N N . VAL B 1 25 ? 118.123 99.993 167.497 1.00 10.32 226 VAL B N 1
ATOM 941 C CA . VAL B 1 25 ? 118.124 101.427 167.262 1.00 10.25 226 VAL B CA 1
ATOM 942 C C . VAL B 1 25 ? 119.543 101.862 166.931 1.00 10.63 226 VAL B C 1
ATOM 943 O O . VAL B 1 25 ? 120.525 101.287 167.419 1.00 9.71 226 VAL B O 1
ATOM 947 N N . MET B 1 26 ? 119.645 102.865 166.062 1.00 8.44 227 MET B N 1
ATOM 948 C CA . MET B 1 26 ? 120.893 103.502 165.685 1.00 9.47 227 MET B CA 1
ATOM 949 C C . MET B 1 26 ? 120.709 105.003 165.803 1.00 10.37 227 MET B C 1
ATOM 950 O O . MET B 1 26 ? 119.598 105.519 165.660 1.00 11.21 227 MET B O 1
ATOM 955 N N . PHE B 1 27 ? 121.810 105.694 166.073 1.00 8.82 228 PHE B N 1
ATOM 956 C CA . PHE B 1 27 ? 121.830 107.143 166.225 1.00 8.80 228 PHE B CA 1
ATOM 957 C C . PHE B 1 27 ? 122.771 107.698 165.168 1.00 9.34 228 PHE B C 1
ATOM 958 O O . PHE B 1 27 ? 123.934 107.289 165.096 1.00 9.61 228 PHE B O 1
ATOM 966 N N . CYS B 1 28 ? 122.272 108.615 164.347 1.00 9.19 229 CYS B N 1
ATOM 967 C CA . CYS B 1 28 ? 123.086 109.305 163.355 1.00 9.83 229 CYS B CA 1
ATOM 968 C C . CYS B 1 28 ? 123.280 110.755 163.781 1.00 10.24 229 CYS B C 1
ATOM 969 O O . CYS B 1 28 ? 122.312 111.433 164.135 1.00 10.87 229 CYS B O 1
ATOM 972 N N . ASN B 1 29 ? 124.525 111.233 163.733 1.00 9.61 230 ASN B N 1
ATOM 973 C CA . ASN B 1 29 ? 124.841 112.615 164.085 1.00 10.20 230 ASN B CA 1
ATOM 974 C C . ASN B 1 29 ? 125.346 113.421 162.895 1.00 10.43 230 ASN B C 1
ATOM 975 O O . ASN B 1 29 ? 125.984 114.463 163.082 1.00 11.62 230 ASN B O 1
ATOM 980 N N . GLY B 1 30 ? 125.077 112.961 161.670 1.00 11.89 231 GLY B N 1
ATOM 981 C CA . GLY B 1 30 ? 125.605 113.614 160.491 1.00 11.64 231 GLY B CA 1
ATOM 982 C C . GLY B 1 30 ? 127.039 113.264 160.166 1.00 12.40 231 GLY B C 1
ATOM 983 O O . GLY B 1 30 ? 127.507 113.592 159.069 1.00 13.56 231 GLY B O 1
ATOM 984 N N . VAL B 1 31 ? 127.747 112.611 161.081 1.00 12.23 232 VAL B N 1
ATOM 985 C CA . VAL B 1 31 ? 129.120 112.181 160.878 1.00 12.34 232 VAL B CA 1
ATOM 986 C C . VAL B 1 31 ? 129.210 110.664 160.797 1.00 12.56 232 VAL B C 1
ATOM 987 O O . VAL B 1 31 ? 129.824 110.111 159.886 1.00 13.65 232 VAL B O 1
ATOM 991 N N . ASN B 1 32 ? 128.594 109.976 161.750 1.00 12.02 233 ASN B N 1
ATOM 992 C CA . ASN B 1 32 ? 128.650 108.526 161.828 1.00 11.39 233 ASN B CA 1
ATOM 993 C C . ASN B 1 32 ? 127.290 108.017 162.302 1.00 10.32 233 ASN B C 1
ATOM 994 O O . ASN B 1 32 ? 126.441 108.793 162.746 1.00 11.64 233 ASN B O 1
ATOM 999 N N . CYS B 1 33 ? 127.054 106.715 162.147 1.00 9.38 234 CYS B N 1
ATOM 1000 C CA . CYS B 1 33 ? 125.900 106.050 162.749 1.00 9.65 234 CYS B CA 1
ATOM 1001 C C . CYS B 1 33 ? 126.404 105.088 163.817 1.00 9.07 234 CYS B C 1
ATOM 1002 O O . CYS B 1 33 ? 127.339 104.318 163.571 1.00 11.02 234 CYS B O 1
ATOM 1005 N N . ARG B 1 34 ? 125.789 105.120 164.995 1.00 9.49 235 ARG B N 1
ATOM 1006 C CA . ARG B 1 34 ? 126.248 104.315 166.118 1.00 9.37 235 ARG B CA 1
ATOM 1007 C C . ARG B 1 34 ? 125.083 103.553 166.733 1.00 9.90 235 ARG B C 1
ATOM 1008 O O . ARG B 1 34 ? 123.962 104.062 166.816 1.00 11.55 235 ARG B O 1
ATOM 1016 N N . ARG B 1 35 ? 125.346 102.333 167.172 1.00 10.37 236 ARG B N 1
ATOM 1017 C CA . ARG B 1 35 ? 124.273 101.545 167.753 1.00 11.49 236 ARG B CA 1
ATOM 1018 C C . ARG B 1 35 ? 123.859 102.118 169.104 1.00 12.67 236 ARG B C 1
ATOM 1019 O O . ARG B 1 35 ? 124.699 102.530 169.910 1.00 13.91 236 ARG B O 1
ATOM 1027 N N . VAL B 1 36 ? 122.550 102.150 169.339 1.00 11.90 237 VAL B N 1
ATOM 1028 C CA . VAL B 1 36 ? 121.952 102.497 170.624 1.00 13.46 237 VAL B CA 1
ATOM 1029 C C . VAL B 1 36 ? 121.444 101.188 171.214 1.00 16.13 237 VAL B C 1
ATOM 1030 O O . VAL B 1 36 ? 120.504 100.588 170.678 1.00 18.70 237 VAL B O 1
ATOM 1034 N N . SER B 1 37 ? 122.055 100.729 172.309 1.00 17.77 238 SER B N 1
ATOM 1035 C CA . SER B 1 37 ? 121.797 99.384 172.821 1.00 21.72 238 SER B CA 1
ATOM 1036 C C . SER B 1 37 ? 120.824 99.340 173.993 1.00 21.23 238 SER B C 1
ATOM 1037 O O . SER B 1 37 ? 120.375 98.248 174.366 1.00 23.46 238 SER B O 1
ATOM 1040 N N . HIS B 1 38 ? 120.494 100.481 174.591 1.00 19.83 239 HIS B N 1
ATOM 1041 C CA . HIS B 1 38 ? 119.717 100.499 175.819 1.00 19.83 239 HIS B CA 1
ATOM 1042 C C . HIS B 1 38 ? 118.700 101.625 175.709 1.00 17.65 239 HIS B C 1
ATOM 1043 O O . HIS B 1 38 ? 119.016 102.692 175.170 1.00 17.06 239 HIS B O 1
ATOM 1050 N N . PRO B 1 39 ? 117.488 101.430 176.220 1.00 17.09 240 PRO B N 1
ATOM 1051 C CA . PRO B 1 39 ? 116.471 102.482 176.081 1.00 16.58 240 PRO B CA 1
ATOM 1052 C C . PRO B 1 39 ? 116.878 103.784 176.731 1.00 15.52 240 PRO B C 1
ATOM 1053 O O . PRO B 1 39 ? 116.464 104.851 176.262 1.00 15.09 240 PRO B O 1
ATOM 1057 N N . ASP B 1 40 ? 117.690 103.732 177.794 1.00 15.85 241 ASP B N 1
ATOM 1058 C CA . ASP B 1 40 ? 118.132 104.962 178.441 1.00 15.76 241 ASP B CA 1
ATOM 1059 C C . ASP B 1 40 ? 119.142 105.726 177.600 1.00 15.23 241 ASP B C 1
ATOM 1060 O O . ASP B 1 40 ? 119.247 106.949 177.737 1.00 15.14 241 ASP B O 1
ATOM 1065 N N . GLU B 1 41 ? 119.898 105.036 176.737 1.00 13.92 242 GLU B N 1
ATOM 1066 C CA . GLU B 1 41 ? 120.721 105.752 175.770 1.00 13.14 242 GLU B CA 1
ATOM 1067 C C . GLU B 1 41 ? 119.835 106.518 174.805 1.00 13.39 242 GLU B C 1
ATOM 1068 O O . GLU B 1 41 ? 120.131 107.661 174.438 1.00 14.28 242 GLU B O 1
ATOM 1074 N N . MET B 1 42 ? 118.735 105.898 174.385 1.00 13.28 243 MET B N 1
ATOM 1075 C CA . MET B 1 42 ? 117.807 106.588 173.504 1.00 13.78 243 MET B CA 1
ATOM 1076 C C . MET B 1 42 ? 117.186 107.783 174.207 1.00 13.41 243 MET B C 1
ATOM 1077 O O . MET B 1 42 ? 117.019 108.851 173.606 1.00 13.85 243 MET B O 1
ATOM 1082 N N . LYS B 1 43 ? 116.853 107.630 175.491 1.00 13.75 244 LYS B N 1
ATOM 1083 C CA . LYS B 1 43 ? 116.212 108.729 176.199 1.00 15.16 244 LYS B CA 1
ATOM 1084 C C . LYS B 1 43 ? 117.156 109.916 176.352 1.00 12.89 244 LYS B C 1
ATOM 1085 O O . LYS B 1 43 ? 116.735 111.067 176.212 1.00 14.30 244 LYS B O 1
ATOM 1091 N N . VAL B 1 44 ? 118.436 109.663 176.636 1.00 11.42 245 VAL B N 1
ATOM 1092 C CA . VAL B 1 44 ? 119.368 110.775 176.820 1.00 11.88 245 VAL B CA 1
ATOM 1093 C C . VAL B 1 44 ? 119.586 111.531 175.510 1.00 11.26 245 VAL B C 1
ATOM 1094 O O . VAL B 1 44 ? 119.640 112.768 175.499 1.00 13.66 245 VAL B O 1
ATOM 1098 N N . ILE B 1 45 ? 119.652 110.814 174.384 1.00 9.55 246 ILE B N 1
ATOM 1099 C CA . ILE B 1 45 ? 119.740 111.470 173.077 1.00 10.18 246 ILE B CA 1
ATOM 1100 C C . ILE B 1 45 ? 118.509 112.340 172.830 1.00 11.79 246 ILE B C 1
ATOM 1101 O O . ILE B 1 45 ? 118.613 113.511 172.440 1.00 12.99 246 ILE B O 1
ATOM 1106 N N . GLU B 1 46 ? 117.321 111.772 173.041 1.00 12.10 247 GLU B N 1
ATOM 1107 C CA . GLU B 1 46 ? 116.087 112.528 172.835 1.00 12.00 247 GLU B CA 1
ATOM 1108 C C . GLU B 1 46 ? 116.042 113.769 173.717 1.00 11.49 247 GLU B C 1
ATOM 1109 O O . GLU B 1 46 ? 115.639 114.845 173.262 1.00 11.60 247 GLU B O 1
ATOM 1115 N N . ASP B 1 47 ? 116.468 113.646 174.977 1.00 12.65 248 ASP B N 1
ATOM 1116 C CA . ASP B 1 47 ? 116.422 114.792 175.883 1.00 13.88 248 ASP B CA 1
ATOM 1117 C C . ASP B 1 47 ? 117.379 115.899 175.450 1.00 12.47 248 ASP B C 1
ATOM 1118 O O . ASP B 1 47 ? 117.003 117.077 175.418 1.00 12.51 248 ASP B O 1
ATOM 1123 N N . ILE B 1 48 ? 118.627 115.543 175.128 1.00 11.19 249 ILE B N 1
ATOM 1124 C CA . ILE B 1 48 ? 119.607 116.550 174.727 1.00 10.67 249 ILE B CA 1
ATOM 1125 C C . ILE B 1 48 ? 119.174 117.240 173.438 1.00 10.18 249 ILE B C 1
ATOM 1126 O O . ILE B 1 48 ? 119.301 118.464 173.300 1.00 11.19 249 ILE B O 1
ATOM 1131 N N . TYR B 1 49 ? 118.678 116.467 172.466 1.00 9.51 250 TYR B N 1
ATOM 1132 C CA . TYR B 1 49 ? 118.188 117.073 171.235 1.00 9.95 250 TYR B CA 1
ATOM 1133 C C . TYR B 1 49 ? 117.090 118.087 171.528 1.00 11.89 250 TYR B C 1
ATOM 1134 O O . TYR B 1 49 ? 117.109 119.209 171.007 1.00 11.66 250 TYR B O 1
ATOM 1143 N N . ARG B 1 50 ? 116.122 117.704 172.362 1.00 11.49 251 ARG B N 1
ATOM 1144 C CA . ARG B 1 50 ? 115.010 118.596 172.670 1.00 14.33 251 ARG B CA 1
ATOM 1145 C C . ARG B 1 50 ? 115.480 119.857 173.390 1.00 14.89 251 ARG B C 1
ATOM 1146 O O . ARG B 1 50 ? 114.966 120.955 173.133 1.00 15.38 251 ARG B O 1
ATOM 1154 N N . LYS B 1 51 ? 116.464 119.728 174.288 1.00 15.26 252 LYS B N 1
ATOM 1155 C CA . LYS B 1 51 ? 116.954 120.909 174.992 1.00 15.44 252 LYS B CA 1
ATOM 1156 C C . LYS B 1 51 ? 117.680 121.861 174.055 1.00 14.45 252 LYS B C 1
ATOM 1157 O O . LYS B 1 51 ? 117.634 123.082 174.251 1.00 16.52 252 LYS B O 1
ATOM 1163 N N . ASN B 1 52 ? 118.345 121.326 173.034 1.00 13.69 253 ASN B N 1
ATOM 1164 C CA . ASN B 1 52 ? 119.034 122.171 172.072 1.00 13.40 253 ASN B CA 1
ATOM 1165 C C . ASN B 1 52 ? 118.054 122.821 171.110 1.00 14.86 253 ASN B C 1
ATOM 1166 O O . ASN B 1 52 ? 118.211 123.996 170.761 1.00 17.04 253 ASN B O 1
ATOM 1171 N N . ASN B 1 53 ? 117.037 122.075 170.676 1.00 13.06 254 ASN B N 1
ATOM 1172 C CA . ASN B 1 53 ? 116.305 122.415 169.468 1.00 13.69 254 ASN B CA 1
ATOM 1173 C C . ASN B 1 53 ? 114.826 122.703 169.670 1.00 16.40 254 ASN B C 1
ATOM 1174 O O . ASN B 1 53 ? 114.185 123.188 168.734 1.00 17.58 254 ASN B O 1
ATOM 1179 N N . GLY B 1 54 ? 114.269 122.434 170.847 1.00 16.91 255 GLY B N 1
ATOM 1180 C CA . GLY B 1 54 ? 112.884 122.774 171.105 1.00 16.87 255 GLY B CA 1
ATOM 1181 C C . GLY B 1 54 ? 111.877 121.887 170.421 1.00 17.71 255 GLY B C 1
ATOM 1182 O O . GLY B 1 54 ? 110.695 122.241 170.369 1.00 19.12 255 GLY B O 1
ATOM 1183 N N . LYS B 1 55 ? 112.307 120.752 169.887 1.00 16.84 256 LYS B N 1
ATOM 1184 C CA . LYS B 1 55 ? 111.407 119.799 169.258 1.00 17.73 256 LYS B CA 1
ATOM 1185 C C . LYS B 1 55 ? 112.082 118.438 169.327 1.00 15.68 256 LYS B C 1
ATOM 1186 O O . LYS B 1 55 ? 113.256 118.334 169.679 1.00 15.72 256 LYS B O 1
ATOM 1192 N N . ASP B 1 56 ? 111.328 117.393 168.988 1.00 15.46 257 ASP B N 1
ATOM 1193 C CA . ASP B 1 56 ? 111.823 116.029 169.124 1.00 15.18 257 ASP B CA 1
ATOM 1194 C C . ASP B 1 56 ? 112.792 115.670 168.002 1.00 12.39 257 ASP B C 1
ATOM 1195 O O . ASP B 1 56 ? 112.654 116.123 166.861 1.00 13.71 257 ASP B O 1
ATOM 1200 N N . ILE B 1 57 ? 113.764 114.822 168.334 1.00 9.91 258 ILE B N 1
ATOM 1201 C CA . ILE B 1 57 ? 114.715 114.352 167.318 1.00 10.33 258 ILE B CA 1
ATOM 1202 C C . ILE B 1 57 ? 113.961 113.579 166.240 1.00 10.59 258 ILE B C 1
ATOM 1203 O O . ILE B 1 57 ? 113.016 112.832 166.562 1.00 11.21 258 ILE B O 1
ATOM 1208 N N . PRO B 1 58 ? 114.289 113.743 164.957 1.00 10.88 259 PRO B N 1
ATOM 1209 C CA . PRO B 1 58 ? 113.654 112.909 163.930 1.00 11.49 259 PRO B CA 1
ATOM 1210 C C . PRO B 1 58 ? 113.894 111.430 164.198 1.00 11.29 259 PRO B C 1
ATOM 1211 O O . PRO B 1 58 ? 114.989 111.018 164.585 1.00 9.96 259 PRO B O 1
ATOM 1215 N N . PHE B 1 59 ? 112.847 110.635 163.983 1.00 12.69 260 PHE B N 1
ATOM 1216 C CA . PHE B 1 59 ? 112.881 109.185 164.156 1.00 14.76 260 PHE B CA 1
ATOM 1217 C C . PHE B 1 59 ? 112.284 108.534 162.918 1.00 14.97 260 PHE B C 1
ATOM 1218 O O . PHE B 1 59 ? 111.209 108.932 162.457 1.00 19.62 260 PHE B O 1
ATOM 1226 N N . TYR B 1 60 ? 112.976 107.543 162.375 1.00 10.65 261 TYR B N 1
ATOM 1227 C CA . TYR B 1 60 ? 112.448 106.748 161.275 1.00 11.73 261 TYR B CA 1
ATOM 1228 C C . TYR B 1 60 ? 112.065 105.390 161.836 1.00 13.30 261 TYR B C 1
ATOM 1229 O O . TYR B 1 60 ? 112.912 104.681 162.393 1.00 14.07 261 TYR B O 1
ATOM 1238 N N . SER B 1 61 ? 110.790 105.047 161.705 1.00 12.74 262 SER B N 1
ATOM 1239 C CA . SER B 1 61 ? 110.264 103.785 162.191 1.00 13.34 262 SER B CA 1
ATOM 1240 C C . SER B 1 61 ? 110.432 102.705 161.122 1.00 12.10 262 SER B C 1
ATOM 1241 O O . SER B 1 61 ? 110.787 102.981 159.972 1.00 11.42 262 SER B O 1
ATOM 1244 N N . GLN B 1 62 ? 110.153 101.455 161.505 1.00 11.97 263 GLN B N 1
ATOM 1245 C CA . GLN B 1 62 ? 110.163 100.405 160.479 1.00 14.04 263 GLN B CA 1
ATOM 1246 C C . GLN B 1 62 ? 108.976 100.449 159.520 1.00 12.55 263 GLN B C 1
ATOM 1247 O O . GLN B 1 62 ? 108.955 99.660 158.574 1.00 13.16 263 GLN B O 1
ATOM 1253 N N . LYS B 1 63 ? 108.005 101.338 159.716 1.00 13.31 264 LYS B N 1
ATOM 1254 C CA . LYS B 1 63 ? 107.037 101.620 158.663 1.00 16.76 264 LYS B CA 1
ATOM 1255 C C . LYS B 1 63 ? 107.671 102.379 157.500 1.00 17.55 264 LYS B C 1
ATOM 1256 O O . LYS B 1 63 ? 107.161 102.314 156.373 1.00 20.73 264 LYS B O 1
ATOM 1262 N N . GLU B 1 64 ? 108.767 103.096 157.744 1.00 15.46 265 GLU B N 1
ATOM 1263 C CA . GLU B 1 64 ? 109.448 103.870 156.713 1.00 17.16 265 GLU B CA 1
ATOM 1264 C C . GLU B 1 64 ? 110.708 103.190 156.195 1.00 15.22 265 GLU B C 1
ATOM 1265 O O . GLU B 1 64 ? 110.950 103.178 154.982 1.00 15.77 265 GLU B O 1
ATOM 1271 N N . TRP B 1 65 ? 111.526 102.634 157.087 1.00 12.74 266 TRP B N 1
ATOM 1272 C CA . TRP B 1 65 ? 112.789 102.009 156.716 1.00 11.07 266 TRP B CA 1
ATOM 1273 C C . TRP B 1 65 ? 112.747 100.564 157.180 1.00 10.74 266 TRP B C 1
ATOM 1274 O O . TRP B 1 65 ? 112.627 100.300 158.383 1.00 11.77 266 TRP B O 1
ATOM 1285 N N . ASN B 1 66 ? 112.872 99.632 156.240 1.00 8.56 267 ASN B N 1
ATOM 1286 C CA . ASN B 1 66 ? 112.766 98.212 156.578 1.00 9.15 267 ASN B CA 1
ATOM 1287 C C . ASN B 1 66 ? 113.447 97.416 155.468 1.00 10.08 267 ASN B C 1
ATOM 1288 O O . ASN B 1 66 ? 114.035 97.991 154.550 1.00 10.39 267 ASN B O 1
ATOM 1293 N N . LYS B 1 67 ? 113.354 96.086 155.525 1.00 11.05 268 LYS B N 1
ATOM 1294 C CA . LYS B 1 67 ? 114.111 95.287 154.567 1.00 9.98 268 LYS B CA 1
ATOM 1295 C C . LYS B 1 67 ? 113.564 95.416 153.157 1.00 12.52 268 LYS B C 1
ATOM 1296 O O . LYS B 1 67 ? 114.283 95.120 152.197 1.00 14.77 268 LYS B O 1
ATOM 1302 N N . ASN B 1 68 ? 112.308 95.829 153.010 1.00 13.49 269 ASN B N 1
ATOM 1303 C CA . ASN B 1 68 ? 111.759 96.073 151.686 1.00 16.21 269 ASN B CA 1
ATOM 1304 C C . AS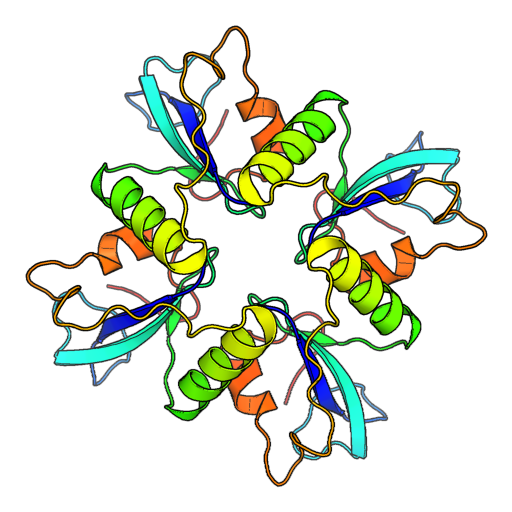N B 1 68 ? 112.120 97.457 151.165 1.00 16.37 269 ASN B C 1
ATOM 1305 O O . ASN B 1 68 ? 112.132 97.657 149.946 1.00 18.20 269 ASN B O 1
ATOM 1310 N N . ALA B 1 69 ? 112.422 98.403 152.064 1.00 14.92 270 ALA B N 1
ATOM 1311 C CA . ALA B 1 69 ? 112.875 99.751 151.706 1.00 13.75 270 ALA B CA 1
ATOM 1312 C C . ALA B 1 69 ? 114.015 100.128 152.645 1.00 11.62 270 ALA B C 1
ATOM 1313 O O . ALA B 1 69 ? 113.845 100.919 153.585 1.00 10.55 270 ALA B O 1
ATOM 1315 N N . PRO B 1 70 ? 115.204 99.555 152.427 1.00 11.04 271 PRO B N 1
ATOM 1316 C CA . PRO B 1 70 ? 116.305 99.704 153.404 1.00 10.78 271 PRO B CA 1
ATOM 1317 C C . PRO B 1 70 ? 117.061 101.020 153.281 1.00 10.06 271 PRO B C 1
ATOM 1318 O O . PRO B 1 70 ? 118.255 101.076 152.962 1.00 11.77 271 PRO B O 1
ATOM 1322 N N . TRP B 1 71 ? 116.366 102.122 153.578 1.00 9.75 272 TRP B N 1
ATOM 1323 C CA . TRP B 1 71 ? 116.983 103.437 153.449 1.00 10.15 272 TRP B CA 1
ATOM 1324 C C . TRP B 1 71 ? 118.174 103.614 154.381 1.00 10.23 272 TRP B C 1
ATOM 1325 O O . TRP B 1 71 ? 119.061 104.433 154.088 1.00 11.03 272 TRP B O 1
ATOM 1336 N N . TYR B 1 72 ? 118.222 102.856 155.486 1.00 9.32 273 TYR B N 1
ATOM 1337 C CA . TYR B 1 72 ? 119.392 102.910 156.362 1.00 9.26 273 TYR B CA 1
ATOM 1338 C C . TYR B 1 72 ? 120.671 102.547 155.611 1.00 10.73 273 TYR B C 1
ATOM 1339 O O . TYR B 1 72 ? 121.742 103.054 155.952 1.00 11.63 273 TYR B O 1
ATOM 1348 N N . ASN B 1 73 ? 120.579 101.684 154.586 1.00 12.23 274 ASN B N 1
ATOM 1349 C CA . ASN B 1 73 ? 121.744 101.396 153.751 1.00 12.90 274 ASN B CA 1
ATOM 1350 C C . ASN B 1 73 ? 122.302 102.662 153.136 1.00 13.14 274 ASN B C 1
ATOM 1351 O O . ASN B 1 73 ? 123.520 102.838 153.073 1.00 13.72 274 ASN B O 1
ATOM 1356 N N . ARG B 1 74 ? 121.424 103.527 152.630 1.00 12.27 275 ARG B N 1
ATOM 1357 C CA . ARG B 1 74 ? 121.867 104.772 152.017 1.00 11.99 275 ARG B CA 1
ATOM 1358 C C . ARG B 1 74 ? 122.478 105.697 153.059 1.00 10.71 275 ARG B C 1
ATOM 1359 O O . ARG B 1 74 ? 123.549 106.273 152.840 1.00 10.99 275 ARG B O 1
ATOM 1367 N N . LEU B 1 75 ? 121.806 105.857 154.201 1.00 11.25 276 LEU B N 1
ATOM 1368 C CA . LEU B 1 75 ? 122.326 106.733 155.247 1.00 10.55 276 LEU B CA 1
ATOM 1369 C C . LEU B 1 75 ? 123.695 106.262 155.724 1.00 10.07 276 LEU B C 1
ATOM 1370 O O . LEU B 1 75 ? 124.629 107.066 155.877 1.00 11.21 276 LEU B O 1
ATOM 1375 N N . GLU B 1 76 ? 123.835 104.956 155.955 1.00 9.59 277 GLU B N 1
ATOM 1376 C CA . GLU B 1 76 ? 125.084 104.398 156.453 1.00 10.50 277 GLU B CA 1
ATOM 1377 C C . GLU B 1 76 ? 126.195 104.420 155.414 1.00 10.50 277 GLU B C 1
ATOM 1378 O O . GLU B 1 76 ? 127.359 104.210 155.770 1.00 12.79 277 GLU B O 1
ATOM 1384 N N . THR B 1 77 ? 125.877 104.678 154.146 1.00 9.99 278 THR B N 1
ATOM 1385 C CA . THR B 1 77 ? 126.935 104.888 153.164 1.00 11.85 278 THR B CA 1
ATOM 1386 C C . THR B 1 77 ? 127.527 106.288 153.284 1.00 13.65 278 THR B C 1
ATOM 1387 O O . THR B 1 77 ? 128.741 106.471 153.133 1.00 16.34 278 THR B O 1
ATOM 1391 N N . VAL B 1 78 ? 126.690 107.283 153.575 1.00 13.30 279 VAL B N 1
ATOM 1392 C CA . VAL B 1 78 ? 127.159 108.658 153.676 1.00 14.77 279 VAL B CA 1
ATOM 1393 C C . VAL B 1 78 ? 127.606 109.034 155.086 1.00 15.46 279 VAL B C 1
ATOM 1394 O O . VAL B 1 78 ? 128.411 109.968 155.239 1.00 17.06 279 VAL B O 1
ATOM 1398 N N . CYS B 1 79 ? 127.102 108.342 156.114 1.00 14.41 280 CYS B N 1
ATOM 1399 C CA . CYS B 1 79 ? 127.517 108.538 157.504 1.00 14.84 280 CYS B CA 1
ATOM 1400 C C . CYS B 1 79 ? 127.880 107.160 158.040 1.00 12.84 280 CYS B C 1
ATOM 1401 O O . CYS B 1 79 ? 127.033 106.469 158.620 1.00 12.26 280 CYS B O 1
ATOM 1404 N N . PRO B 1 80 ? 129.122 106.718 157.840 1.00 12.17 281 PRO B N 1
ATOM 1405 C CA . PRO B 1 80 ? 129.454 105.308 158.079 1.00 11.35 281 PRO B CA 1
ATOM 1406 C C . PRO B 1 80 ? 129.251 104.878 159.523 1.00 10.57 281 PRO B C 1
ATOM 1407 O O . PRO B 1 80 ? 129.370 105.667 160.465 1.00 11.88 281 PRO B O 1
ATOM 1411 N N A VAL B 1 81 ? 128.948 103.592 159.671 0.55 10.46 282 VAL B N 1
ATOM 1412 N N B VAL B 1 81 ? 128.933 103.594 159.697 0.45 9.31 282 VAL B N 1
ATOM 1413 C CA A VAL B 1 81 ? 128.716 102.999 160.976 0.55 11.50 282 VAL B CA 1
ATOM 1414 C CA B VAL B 1 81 ? 128.778 103.062 161.043 0.45 9.04 282 VAL B CA 1
ATOM 1415 C C A VAL B 1 81 ? 130.031 102.914 161.741 0.55 12.09 282 VAL B C 1
ATOM 1416 C C B VAL B 1 81 ? 130.118 103.107 161.771 0.45 10.19 282 VAL B C 1
ATOM 1417 O O A VAL B 1 81 ? 131.081 102.581 161.174 0.55 13.77 282 VAL B O 1
ATOM 1418 O O B VAL B 1 81 ? 131.193 103.071 161.155 0.45 10.67 282 VAL B O 1
ATOM 1425 N N A VAL B 1 82 ? 129.984 103.223 163.041 0.55 11.85 283 VAL B N 1
ATOM 1426 N N B VAL B 1 82 ? 130.055 103.226 163.096 0.45 11.82 283 VAL B N 1
ATOM 1427 C CA A VAL B 1 82 ? 131.153 103.173 163.910 0.55 12.27 283 VAL B CA 1
ATOM 1428 C CA B VAL B 1 82 ? 131.240 103.277 163.948 0.45 13.70 283 VAL B CA 1
ATOM 1429 C C A VAL B 1 82 ? 130.847 102.305 165.122 0.55 12.43 283 VAL B C 1
ATOM 1430 C C B VAL B 1 82 ? 130.934 102.524 165.236 0.45 13.71 283 VAL B C 1
ATOM 1431 O O A VAL B 1 82 ? 129.693 102.137 165.520 0.55 10.40 283 VAL B O 1
ATOM 1432 O O B VAL B 1 82 ? 129.833 102.634 165.784 0.45 12.27 283 VAL B O 1
ATOM 1439 N N . GLY B 1 83 ? 131.909 101.755 165.713 1.00 15.42 284 GLY B N 1
ATOM 1440 C CA . GLY B 1 83 ? 131.790 101.017 166.955 1.00 17.20 284 GLY B CA 1
ATOM 1441 C C . GLY B 1 83 ? 131.101 99.678 166.851 1.00 18.94 284 GLY B C 1
ATOM 1442 O O . GLY B 1 83 ? 130.786 99.078 167.885 1.00 19.93 284 GLY B O 1
ATOM 1443 N N . ILE B 1 84 ? 130.859 99.188 165.637 1.00 20.20 285 ILE B N 1
ATOM 1444 C CA . ILE B 1 84 ? 130.165 97.924 165.437 1.00 22.34 285 ILE B CA 1
ATOM 1445 C C . ILE B 1 84 ? 130.499 97.448 164.035 1.00 24.77 285 ILE B C 1
ATOM 1446 O O . ILE B 1 84 ? 130.759 98.255 163.137 1.00 25.91 285 ILE B O 1
ATOM 1451 N N . THR B 1 85 ? 130.535 96.134 163.854 1.00 25.45 286 THR B N 1
ATOM 1452 C CA . THR B 1 85 ? 130.882 95.573 162.558 1.00 27.85 286 THR B CA 1
ATOM 1453 C C . THR B 1 85 ? 129.621 95.334 161.742 1.00 26.87 286 THR B C 1
ATOM 1454 O O . THR B 1 85 ? 128.568 94.981 162.285 1.00 24.19 286 THR B O 1
ATOM 1458 N N . LYS B 1 86 ? 129.733 95.546 160.433 1.00 27.57 287 LYS B N 1
ATOM 1459 C CA . LYS B 1 86 ? 128.605 95.452 159.520 1.00 29.82 287 LYS B CA 1
ATOM 1460 C C . LYS B 1 86 ? 128.918 94.468 158.404 1.00 33.04 287 LYS B C 1
ATOM 1461 O O . LYS B 1 86 ? 129.972 94.566 157.764 1.00 32.32 287 LYS B O 1
ATOM 1467 N N . LYS B 1 87 ? 127.988 93.535 158.181 1.00 35.08 288 LYS B N 1
ATOM 1468 C CA . LYS B 1 87 ? 128.021 92.546 157.104 1.00 38.05 288 LYS B CA 1
ATOM 1469 C C . LYS B 1 87 ? 129.355 91.825 157.018 1.00 40.68 288 LYS B C 1
ATOM 1470 O O . LYS B 1 87 ? 129.749 91.139 157.963 1.00 42.60 288 LYS B O 1
ATOM 1476 N N . MET C 1 1 ? 126.435 123.243 159.715 1.00 23.16 202 MET C N 1
ATOM 1477 C CA . MET C 1 1 ? 126.986 123.543 158.397 1.00 31.13 202 MET C CA 1
ATOM 1478 C C . MET C 1 1 ? 126.986 122.325 157.496 1.00 23.60 202 MET C C 1
ATOM 1479 O O . MET C 1 1 ? 127.919 121.525 157.503 1.00 49.09 202 MET C O 1
ATOM 1484 N N . TYR C 1 2 ? 125.932 122.208 156.709 1.00 17.35 203 TYR C N 1
ATOM 1485 C CA . TYR C 1 2 ? 125.745 121.091 155.803 1.00 14.16 203 TYR C CA 1
ATOM 1486 C C . TYR C 1 2 ? 125.514 121.628 154.406 1.00 11.27 203 TYR C C 1
ATOM 1487 O O . TYR C 1 2 ? 124.924 122.696 154.228 1.00 12.90 203 TYR C O 1
ATOM 1496 N N . CYS C 1 3 ? 125.972 120.881 153.410 1.00 10.52 204 CYS C N 1
ATOM 1497 C CA . CYS C 1 3 ? 125.563 121.206 152.052 1.00 10.19 204 CYS C CA 1
ATOM 1498 C C . CYS C 1 3 ? 125.811 120.011 151.151 1.00 9.70 204 CYS C C 1
ATOM 1499 O O . CYS C 1 3 ? 126.538 119.075 151.501 1.00 10.17 204 CYS C O 1
ATOM 1502 N N . LEU C 1 4 ? 125.176 120.052 149.990 1.00 10.29 205 LEU C N 1
ATOM 1503 C CA . LEU C 1 4 ? 125.480 119.156 148.889 1.00 10.29 205 LEU C CA 1
ATOM 1504 C C . LEU C 1 4 ? 126.070 119.998 147.771 1.00 11.80 205 LEU C C 1
ATOM 1505 O O . LEU C 1 4 ? 125.693 121.161 147.585 1.00 12.81 205 LEU C O 1
ATOM 1510 N N . TYR C 1 5 ? 127.008 119.414 147.033 1.00 11.60 206 TYR C N 1
ATOM 1511 C CA . TYR C 1 5 ? 127.620 120.113 145.912 1.00 11.82 206 TYR C CA 1
ATOM 1512 C C . TYR C 1 5 ? 128.085 119.088 144.890 1.00 11.35 206 TYR C C 1
ATOM 1513 O O . TYR C 1 5 ? 128.107 117.887 145.153 1.00 11.29 206 TYR C O 1
ATOM 1522 N N . GLU C 1 6 ? 128.439 119.568 143.707 1.00 12.23 207 GLU C N 1
ATOM 1523 C CA . GLU C 1 6 ? 129.024 118.714 142.686 1.00 13.81 207 GLU C CA 1
ATOM 1524 C C . GLU C 1 6 ? 130.473 119.114 142.444 1.0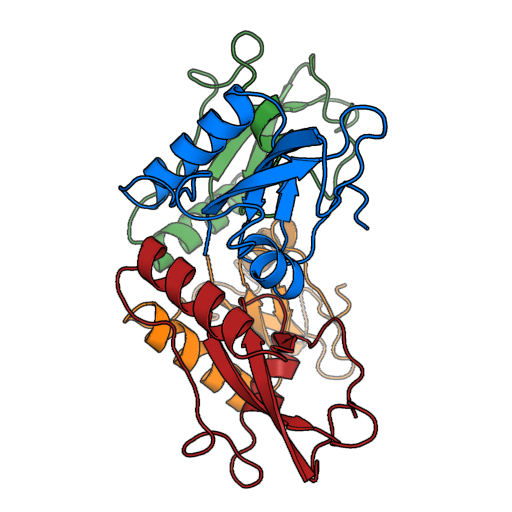0 12.48 207 GLU C C 1
ATOM 1525 O O . GLU C 1 6 ? 130.834 120.288 142.544 1.00 13.82 207 GLU C O 1
ATOM 1531 N N . ARG C 1 7 ? 131.305 118.126 142.138 1.00 12.08 208 ARG C N 1
ATOM 1532 C CA . ARG C 1 7 ? 132.707 118.365 141.836 1.00 11.67 208 ARG C CA 1
ATOM 1533 C C . ARG C 1 7 ? 133.175 117.291 140.861 1.00 13.51 208 ARG C C 1
ATOM 1534 O O . ARG C 1 7 ? 132.512 116.257 140.703 1.00 12.24 208 ARG C O 1
ATOM 1542 N N . PRO C 1 8 ? 134.302 117.511 140.189 1.00 13.49 209 PRO C N 1
ATOM 1543 C CA . PRO C 1 8 ? 134.731 116.575 139.139 1.00 13.43 209 PRO C CA 1
ATOM 1544 C C . PRO C 1 8 ? 135.305 115.272 139.678 1.00 14.39 209 PRO C C 1
ATOM 1545 O O . PRO C 1 8 ? 135.888 115.206 140.765 1.00 15.39 209 PRO C O 1
ATOM 1549 N N . ILE C 1 9 ? 135.115 114.219 138.886 1.00 15.09 210 ILE C N 1
ATOM 1550 C CA . ILE C 1 9 ? 135.576 112.880 139.224 1.00 14.42 210 ILE C CA 1
ATOM 1551 C C . ILE C 1 9 ? 135.988 112.182 137.934 1.00 15.84 210 ILE C C 1
ATOM 1552 O O . ILE C 1 9 ? 135.449 112.455 136.858 1.00 16.62 210 ILE C O 1
ATOM 1557 N N . ASN C 1 10 ? 136.961 111.287 138.046 1.00 16.62 211 ASN C N 1
ATOM 1558 C CA . ASN C 1 10 ? 137.354 110.445 136.929 1.00 19.35 211 ASN C CA 1
ATOM 1559 C C . ASN C 1 10 ? 136.333 109.325 136.790 1.00 21.03 211 ASN C C 1
ATOM 1560 O O . ASN C 1 10 ? 136.184 108.500 137.697 1.00 20.87 211 ASN C O 1
ATOM 1565 N N . SER C 1 11 ? 135.631 109.291 135.654 1.00 23.26 212 SER C N 1
ATOM 1566 C CA . SER C 1 11 ? 134.527 108.347 135.503 1.00 26.56 212 SER C CA 1
ATOM 1567 C C . SER C 1 11 ? 134.990 106.897 135.516 1.00 28.73 212 SER C C 1
ATOM 1568 O O . SER C 1 11 ? 134.170 106.001 135.750 1.00 29.27 212 SER C O 1
ATOM 1571 N N . LYS C 1 12 ? 136.274 106.644 135.272 1.00 30.26 213 LYS C N 1
ATOM 1572 C CA . LYS C 1 12 ? 136.790 105.285 135.160 1.00 33.08 213 LYS C CA 1
ATOM 1573 C C . LYS C 1 12 ? 137.411 104.777 136.453 1.00 33.23 213 LYS C C 1
ATOM 1574 O O . LYS C 1 12 ? 137.225 103.607 136.808 1.00 35.11 213 LYS C O 1
ATOM 1580 N N . THR C 1 13 ? 138.143 105.628 137.166 1.00 30.28 214 THR C N 1
ATOM 1581 C CA . THR C 1 13 ? 138.853 105.207 138.364 1.00 28.42 214 THR C CA 1
ATOM 1582 C C . THR C 1 13 ? 138.137 105.580 139.655 1.00 26.28 214 THR C C 1
ATOM 1583 O O . THR C 1 13 ? 138.485 105.043 140.714 1.00 25.72 214 THR C O 1
ATOM 1587 N N . GLY C 1 14 ? 137.153 106.477 139.597 1.00 24.45 215 GLY C N 1
ATOM 1588 C CA . GLY C 1 14 ? 136.498 106.946 140.804 1.00 23.71 215 GLY C CA 1
ATOM 1589 C C . GLY C 1 14 ? 137.324 107.886 141.651 1.00 23.06 215 GLY C C 1
ATOM 1590 O O . GLY C 1 14 ? 136.948 108.165 142.794 1.00 23.43 215 GLY C O 1
ATOM 1591 N N . VAL C 1 15 ? 138.438 108.385 141.124 1.00 21.64 216 VAL C N 1
ATOM 1592 C CA . VAL C 1 15 ? 139.335 109.275 141.855 1.00 20.81 216 VAL C CA 1
ATOM 1593 C C . VAL C 1 15 ? 138.897 110.716 141.624 1.00 19.02 216 VAL C C 1
ATOM 1594 O O . VAL C 1 15 ? 138.597 111.110 140.491 1.00 18.97 216 VAL C O 1
ATOM 1598 N N . LEU C 1 16 ? 138.854 111.508 142.694 1.00 19.17 217 LEU C N 1
ATOM 1599 C CA . LEU C 1 16 ? 138.587 112.930 142.534 1.00 18.24 217 LEU C CA 1
ATOM 1600 C C . LEU C 1 16 ? 139.815 113.594 141.936 1.00 21.31 217 LEU C C 1
ATOM 1601 O O . LEU C 1 16 ? 140.933 113.400 142.419 1.00 22.17 217 LEU C O 1
ATOM 1606 N N . GLU C 1 17 ? 139.613 114.358 140.869 1.00 22.86 218 GLU C N 1
ATOM 1607 C CA . GLU C 1 17 ? 140.710 115.093 140.259 1.00 24.51 218 GLU C CA 1
ATOM 1608 C C . GLU C 1 17 ? 140.163 116.380 139.666 1.00 22.89 218 GLU C C 1
ATOM 1609 O O . GLU C 1 17 ? 138.978 116.473 139.335 1.00 21.75 218 GLU C O 1
ATOM 1615 N N . TRP C 1 18 ? 141.041 117.376 139.542 1.00 22.07 219 TRP C N 1
ATOM 1616 C CA . TRP C 1 18 ? 140.587 118.710 139.173 1.00 21.53 219 TRP C CA 1
ATOM 1617 C C . TRP C 1 18 ? 139.991 118.737 137.775 1.00 19.44 219 TRP C C 1
ATOM 1618 O O . TRP C 1 18 ? 139.098 119.548 137.498 1.00 19.01 219 TRP C O 1
ATOM 1629 N N . ASN C 1 19 ? 140.461 117.862 136.891 1.00 17.85 220 ASN C N 1
ATOM 1630 C CA . ASN C 1 19 ? 140.008 117.797 135.507 1.00 18.39 220 ASN C CA 1
ATOM 1631 C C . ASN C 1 19 ? 139.271 116.492 135.228 1.00 19.17 220 ASN C C 1
ATOM 1632 O O . ASN C 1 19 ? 139.409 115.898 134.159 1.00 21.51 220 ASN C O 1
ATOM 1637 N N . GLY C 1 20 ? 138.483 116.029 136.192 1.00 17.75 221 GLY C N 1
ATOM 1638 C CA . GLY C 1 20 ? 137.670 114.853 135.960 1.00 17.49 221 GLY C CA 1
ATOM 1639 C C . GLY C 1 20 ? 136.758 115.035 134.763 1.00 18.21 221 GLY C C 1
ATOM 1640 O O . GLY C 1 20 ? 136.300 116.141 134.463 1.00 17.53 221 GLY C O 1
ATOM 1641 N N . ASP C 1 21 ? 136.501 113.927 134.073 1.00 17.43 222 ASP C N 1
ATOM 1642 C CA . ASP C 1 21 ? 135.616 113.924 132.917 1.00 18.79 222 ASP C CA 1
ATOM 1643 C C . ASP C 1 21 ? 134.152 113.747 133.299 1.00 17.88 222 ASP C C 1
ATOM 1644 O O . ASP C 1 21 ? 133.285 113.774 132.417 1.00 20.22 222 ASP C O 1
ATOM 1649 N N . ALA C 1 22 ? 133.854 113.573 134.585 1.00 16.09 223 ALA C N 1
ATOM 1650 C CA . ALA C 1 22 ? 132.485 113.461 135.052 1.00 16.46 223 ALA C CA 1
ATOM 1651 C C . ALA C 1 22 ? 132.340 114.246 136.347 1.00 16.11 223 ALA C C 1
ATOM 1652 O O . ALA C 1 22 ? 133.297 114.838 136.855 1.00 17.09 223 ALA C O 1
ATOM 1654 N N . TRP C 1 23 ? 131.122 114.246 136.884 1.00 15.24 224 TRP C N 1
ATOM 1655 C CA . TRP C 1 23 ? 130.795 114.966 138.102 1.00 14.71 224 TRP C CA 1
ATOM 1656 C C . TRP C 1 23 ? 130.168 114.010 139.100 1.00 14.14 224 TRP C C 1
ATOM 1657 O O . TRP C 1 23 ? 129.463 113.067 138.728 1.00 15.82 224 TRP C O 1
ATOM 1668 N N . THR C 1 24 ? 130.449 114.248 140.373 1.00 13.72 225 THR C N 1
ATOM 1669 C CA . THR C 1 24 ? 129.806 113.509 141.446 1.00 13.10 225 THR C CA 1
ATOM 1670 C C . THR C 1 24 ? 129.241 114.501 142.445 1.00 12.39 225 THR C C 1
ATOM 1671 O O . THR C 1 24 ? 129.780 115.593 142.628 1.00 11.92 225 THR C O 1
ATOM 1675 N N . VAL C 1 25 ? 128.137 114.119 143.066 1.00 12.38 226 VAL C N 1
ATOM 1676 C CA . VAL C 1 25 ? 127.640 114.830 144.235 1.00 11.21 226 VAL C CA 1
ATOM 1677 C C . VAL C 1 25 ? 128.513 114.477 145.432 1.00 11.00 226 VAL C C 1
ATOM 1678 O O . VAL C 1 25 ? 129.062 113.364 145.530 1.00 10.65 226 VAL C O 1
ATOM 1682 N N . MET C 1 26 ? 128.680 115.453 146.327 1.00 9.81 227 MET C N 1
ATOM 1683 C CA . MET C 1 26 ? 129.392 115.282 147.581 1.00 10.07 227 MET C CA 1
ATOM 1684 C C . MET C 1 26 ? 128.556 115.891 148.691 1.00 10.07 227 MET C C 1
ATOM 1685 O O . MET C 1 26 ? 127.757 116.802 148.457 1.00 11.50 227 MET C O 1
ATOM 1690 N N . PHE C 1 27 ? 128.768 115.396 149.907 1.00 10.44 228 PHE C N 1
ATOM 1691 C CA . PHE C 1 27 ? 128.052 115.856 151.088 1.00 9.39 228 PHE C CA 1
ATOM 1692 C C . PHE C 1 27 ? 129.069 116.383 152.086 1.00 9.28 228 PHE C C 1
ATOM 1693 O O . PHE C 1 27 ? 130.041 115.691 152.412 1.00 11.33 228 PHE C O 1
ATOM 1701 N N . CYS C 1 28 ? 128.853 117.602 152.561 1.00 9.68 229 CYS C N 1
ATOM 1702 C CA . CYS C 1 28 ? 129.702 118.210 153.572 1.00 9.98 229 CYS C CA 1
ATOM 1703 C C . CYS C 1 28 ? 128.897 118.352 154.853 1.00 9.96 229 CYS C C 1
ATOM 1704 O O . CYS C 1 28 ? 127.756 118.818 154.820 1.00 9.46 229 CYS C O 1
ATOM 1707 N N . ASN C 1 29 ? 129.492 117.956 155.978 1.00 9.33 230 ASN C N 1
ATOM 1708 C CA . ASN C 1 29 ? 128.843 118.059 157.284 1.00 9.59 230 ASN C CA 1
ATOM 1709 C C . ASN C 1 29 ? 129.576 119.017 158.220 1.00 10.90 230 ASN C C 1
ATOM 1710 O O . ASN C 1 29 ? 129.382 118.960 159.439 1.00 12.41 230 ASN C O 1
ATOM 1715 N N . GLY C 1 30 ? 130.434 119.877 157.675 1.00 10.34 231 GLY C N 1
ATOM 1716 C CA . GLY C 1 30 ? 131.242 120.780 158.470 1.00 11.88 231 GLY C CA 1
ATOM 1717 C C . GLY C 1 30 ? 132.482 120.157 159.066 1.00 12.28 231 GLY C C 1
ATOM 1718 O O . GLY C 1 30 ? 133.346 120.891 159.574 1.00 11.88 231 GLY C O 1
ATOM 1719 N N . VAL C 1 31 ? 132.596 118.832 159.025 1.00 11.47 232 VAL C N 1
ATOM 1720 C CA . VAL C 1 31 ? 133.766 118.110 159.496 1.00 12.81 232 VAL C CA 1
ATOM 1721 C C . VAL C 1 31 ? 134.543 117.515 158.333 1.00 13.55 232 VAL C C 1
ATOM 1722 O O . VAL C 1 31 ? 135.763 117.663 158.246 1.00 14.14 232 VAL C O 1
ATOM 1726 N N . ASN C 1 32 ? 133.846 116.842 157.423 1.00 12.61 233 ASN C N 1
ATOM 1727 C CA . ASN C 1 32 ? 134.484 116.248 156.263 1.00 12.95 233 ASN C CA 1
ATOM 1728 C C . ASN C 1 32 ? 133.554 116.375 155.066 1.00 11.28 233 ASN C C 1
ATOM 1729 O O . ASN C 1 32 ? 132.388 116.758 155.196 1.00 11.73 233 ASN C O 1
ATOM 1734 N N . CYS C 1 33 ? 134.088 116.078 153.887 1.00 11.32 234 CYS C N 1
ATOM 1735 C CA . CYS C 1 33 ? 133.300 115.949 152.669 1.00 11.78 234 CYS C CA 1
ATOM 1736 C C . CYS C 1 33 ? 133.376 114.508 152.188 1.00 11.70 234 CYS C C 1
ATOM 1737 O O . CYS C 1 33 ? 134.448 113.895 152.201 1.00 13.92 234 CYS C O 1
ATOM 1740 N N . ARG C 1 34 ? 132.242 113.964 151.764 1.00 11.46 235 ARG C N 1
ATOM 1741 C CA . ARG C 1 34 ? 132.185 112.564 151.381 1.00 11.48 235 ARG C CA 1
ATOM 1742 C C . ARG C 1 34 ? 131.380 112.421 150.096 1.00 11.00 235 ARG C C 1
ATOM 1743 O O . ARG C 1 34 ? 130.433 113.170 149.853 1.00 11.52 235 ARG C O 1
ATOM 1751 N N . ARG C 1 35 ? 131.750 111.442 149.280 1.00 11.40 236 ARG C N 1
ATOM 1752 C CA . ARG C 1 35 ? 131.055 111.252 148.017 1.00 12.73 236 ARG C CA 1
ATOM 1753 C C . ARG C 1 35 ? 129.649 110.704 148.228 1.00 14.24 236 ARG C C 1
ATOM 1754 O O . ARG C 1 35 ? 129.416 109.838 149.079 1.00 14.93 236 ARG C O 1
ATOM 1762 N N . VAL C 1 36 ? 128.711 111.216 147.433 1.00 13.73 237 VAL C N 1
ATOM 1763 C CA . VAL C 1 36 ? 127.344 110.708 147.347 1.00 13.08 237 VAL C CA 1
ATOM 1764 C C . VAL C 1 36 ? 127.238 110.005 145.998 1.00 16.06 237 VAL C C 1
ATOM 1765 O O . VAL C 1 36 ? 127.297 110.658 144.949 1.00 18.05 237 VAL C O 1
ATOM 1769 N N . SER C 1 37 ? 127.101 108.678 146.008 1.00 18.41 238 SER C N 1
ATOM 1770 C CA . SER C 1 37 ? 127.237 107.880 144.791 1.00 22.29 238 SER C CA 1
ATOM 1771 C C . SER C 1 37 ? 125.916 107.443 144.180 1.00 22.39 238 SER C C 1
ATOM 1772 O O . SER C 1 37 ? 125.923 106.868 143.084 1.00 25.02 238 SER C O 1
ATOM 1775 N N . HIS C 1 38 ? 124.792 107.678 144.851 1.00 19.67 239 HIS C N 1
ATOM 1776 C CA . HIS C 1 38 ? 123.517 107.186 144.359 1.00 17.66 239 HIS C CA 1
ATOM 1777 C C . HIS C 1 38 ? 122.449 108.221 144.690 1.00 17.20 239 HIS C C 1
ATOM 1778 O O . HIS C 1 38 ? 122.509 108.852 145.757 1.00 16.97 239 HIS C O 1
ATOM 1785 N N . PRO C 1 39 ? 121.467 108.412 143.804 1.00 18.47 240 PRO C N 1
ATOM 1786 C CA . PRO C 1 39 ? 120.422 109.416 144.071 1.00 17.76 240 PRO C CA 1
ATOM 1787 C C . PRO C 1 39 ? 119.661 109.177 145.360 1.00 17.49 240 PRO C C 1
ATOM 1788 O O . PRO C 1 39 ? 119.175 110.140 145.967 1.00 18.69 240 PRO C O 1
ATOM 1792 N N . ASP C 1 40 ? 119.538 107.922 145.795 1.00 16.47 241 ASP C N 1
ATOM 1793 C CA . ASP C 1 40 ? 118.828 107.648 147.041 1.00 16.10 241 ASP C CA 1
ATOM 1794 C C . ASP C 1 40 ? 119.650 108.032 148.263 1.00 14.17 241 ASP C C 1
ATOM 1795 O O . ASP C 1 40 ? 119.077 108.279 149.334 1.00 13.41 241 ASP C O 1
ATOM 1800 N N . GLU C 1 41 ? 120.986 108.063 148.147 1.00 13.27 242 GLU C N 1
ATOM 1801 C CA . GLU C 1 41 ? 121.784 108.669 149.211 1.00 12.20 242 GLU C CA 1
ATOM 1802 C C . GLU C 1 41 ? 121.504 110.159 149.295 1.00 11.82 242 GLU C C 1
ATOM 1803 O O . GLU C 1 41 ? 121.373 110.718 150.389 1.00 11.92 242 GLU C O 1
ATOM 1809 N N . MET C 1 42 ? 121.401 110.817 148.142 1.00 13.57 243 MET C N 1
ATOM 1810 C CA . MET C 1 42 ? 121.076 112.235 148.140 1.00 14.18 243 MET C CA 1
ATOM 1811 C C . MET C 1 42 ? 119.691 112.466 148.734 1.00 14.18 243 MET C C 1
ATOM 1812 O O . MET C 1 42 ? 119.494 113.378 149.549 1.00 14.60 243 MET C O 1
ATOM 1817 N N . LYS C 1 43 ? 118.733 111.608 148.389 1.00 13.96 244 LYS C N 1
ATOM 1818 C CA . LYS C 1 43 ? 117.375 111.787 148.888 1.00 14.17 244 LYS C CA 1
ATOM 1819 C C . LYS C 1 43 ? 117.313 111.622 150.403 1.00 12.94 244 LYS C C 1
ATOM 1820 O O . LYS C 1 43 ? 116.601 112.370 151.083 1.00 13.74 244 LYS C O 1
ATOM 1826 N N . VAL C 1 44 ? 118.045 110.652 150.954 1.00 12.60 245 VAL C N 1
ATOM 1827 C CA . VAL C 1 44 ? 117.973 110.443 152.397 1.00 12.73 245 VAL C CA 1
ATOM 1828 C C . VAL C 1 44 ? 118.616 111.608 153.147 1.00 12.02 245 VAL C C 1
ATOM 1829 O O . VAL C 1 44 ? 118.119 112.038 154.195 1.00 13.94 245 VAL C O 1
ATOM 1833 N N . ILE C 1 45 ? 119.702 112.166 152.601 1.00 10.37 246 ILE C N 1
ATOM 1834 C CA . ILE C 1 45 ? 120.334 113.343 153.198 1.00 10.80 246 ILE C CA 1
ATOM 1835 C C . ILE C 1 45 ? 119.368 114.519 153.183 1.00 10.94 246 ILE C C 1
ATOM 1836 O O . ILE C 1 45 ? 119.191 115.220 154.190 1.00 12.22 246 ILE C O 1
ATOM 1841 N N . GLU C 1 46 ? 118.729 114.750 152.033 1.00 11.84 247 GLU C N 1
ATOM 1842 C CA . GLU C 1 46 ? 117.771 115.843 151.926 1.00 12.59 247 GLU C CA 1
ATOM 1843 C C . GLU C 1 46 ? 116.621 115.666 152.907 1.00 12.44 247 GLU C C 1
ATOM 1844 O O . GLU C 1 46 ? 116.166 116.638 153.524 1.00 13.18 247 GLU C O 1
ATOM 1850 N N . ASP C 1 47 ? 116.143 114.431 153.069 1.00 12.45 248 ASP C N 1
ATOM 1851 C CA . ASP C 1 47 ? 115.005 114.180 153.946 1.00 13.41 248 ASP C CA 1
ATOM 1852 C C . ASP C 1 47 ? 115.368 114.425 155.406 1.00 12.72 248 ASP C C 1
ATOM 1853 O O . ASP C 1 47 ? 114.620 115.078 156.141 1.00 13.87 248 ASP C O 1
ATOM 1858 N N . ILE C 1 48 ? 116.512 113.897 155.846 1.00 12.15 249 ILE C N 1
ATOM 1859 C CA . ILE C 1 48 ? 116.942 114.093 157.232 1.00 11.23 249 ILE C CA 1
ATOM 1860 C C . ILE C 1 48 ? 117.172 115.572 157.517 1.00 11.16 249 ILE C C 1
ATOM 1861 O O . ILE C 1 48 ? 116.780 116.084 158.576 1.00 10.77 249 ILE C O 1
ATOM 1866 N N . TYR C 1 49 ? 117.829 116.280 156.595 1.00 11.98 250 TYR C N 1
ATOM 1867 C CA . TYR C 1 49 ? 118.059 117.705 156.807 1.00 11.20 250 TYR C CA 1
ATOM 1868 C C . TYR C 1 49 ? 116.739 118.442 156.987 1.00 12.74 250 TYR C C 1
ATOM 1869 O O . TYR C 1 49 ? 116.587 119.249 157.912 1.00 13.02 250 TYR C O 1
ATOM 1878 N N . ARG C 1 50 ? 115.764 118.159 156.120 1.00 13.07 251 ARG C N 1
ATOM 1879 C CA . ARG C 1 50 ? 114.466 118.826 156.202 1.00 15.71 251 ARG C CA 1
ATOM 1880 C C . ARG C 1 50 ? 113.734 118.483 157.499 1.00 15.77 251 ARG C C 1
ATOM 1881 O O . ARG C 1 50 ? 113.101 119.352 158.110 1.00 15.46 251 ARG C O 1
ATOM 1889 N N . LYS C 1 51 ? 113.795 117.222 157.932 1.00 16.03 252 LYS C N 1
ATOM 1890 C CA . LYS C 1 51 ? 113.153 116.858 159.192 1.00 16.70 252 LYS C CA 1
ATOM 1891 C C . LYS C 1 51 ? 113.766 117.608 160.367 1.00 16.28 252 LYS C C 1
ATOM 1892 O O . LYS C 1 51 ? 113.064 117.928 161.334 1.00 18.33 252 LYS C O 1
ATOM 1898 N N . ASN C 1 52 ? 115.066 117.896 160.306 1.00 13.59 253 ASN C N 1
ATOM 1899 C CA . ASN C 1 52 ? 115.722 118.601 161.405 1.00 13.13 253 ASN C CA 1
ATOM 1900 C C . ASN C 1 52 ? 115.474 120.100 161.336 1.00 14.92 253 ASN C C 1
ATOM 1901 O O . ASN C 1 52 ? 115.305 120.755 162.369 1.00 17.01 253 ASN C O 1
ATOM 1906 N N .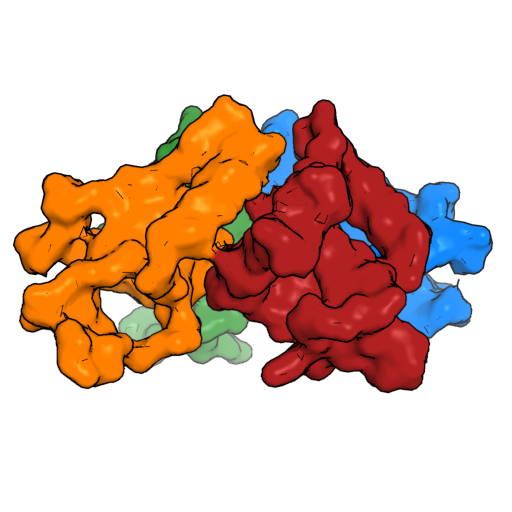 ASN C 1 53 ? 115.456 120.663 160.130 1.00 14.85 254 ASN C N 1
ATOM 1907 C CA . ASN C 1 53 ? 115.585 122.099 159.971 1.00 16.04 254 ASN C CA 1
ATOM 1908 C C . ASN C 1 53 ? 114.407 122.783 159.295 1.00 18.32 254 ASN C C 1
ATOM 1909 O O . ASN C 1 53 ? 114.346 124.018 159.310 1.00 19.35 254 ASN C O 1
ATOM 1914 N N . GLY C 1 54 ? 113.462 122.033 158.735 1.00 19.44 255 GLY C N 1
ATOM 1915 C CA . GLY C 1 54 ? 112.288 122.649 158.154 1.00 20.31 255 GLY C CA 1
ATOM 1916 C C . GLY C 1 54 ? 112.535 123.404 156.871 1.00 21.01 255 GLY C C 1
ATOM 1917 O O . GLY C 1 54 ? 111.715 124.240 156.490 1.00 22.93 255 GLY C O 1
ATOM 1918 N N . LYS C 1 55 ? 113.649 123.145 156.200 1.00 19.77 256 LYS C N 1
ATOM 1919 C CA . LYS C 1 55 ? 113.937 123.749 154.905 1.00 19.69 256 LYS C CA 1
ATOM 1920 C C . LYS C 1 55 ? 114.909 122.831 154.177 1.00 18.24 256 LYS C C 1
ATOM 1921 O O . LYS C 1 55 ? 115.455 121.895 154.761 1.00 17.53 256 LYS C O 1
ATOM 1927 N N . ASP C 1 56 ? 115.121 123.109 152.891 1.00 17.48 257 ASP C N 1
ATOM 1928 C CA . ASP C 1 56 ? 115.960 122.246 152.064 1.00 17.17 257 ASP C CA 1
ATOM 1929 C C . ASP C 1 56 ? 117.439 122.465 152.364 1.00 13.51 257 ASP C C 1
ATOM 1930 O O . ASP C 1 56 ? 117.876 123.589 152.639 1.00 14.14 257 ASP C O 1
ATOM 1935 N N . ILE C 1 57 ? 118.212 121.385 152.285 1.00 11.44 258 ILE C N 1
ATOM 1936 C CA . ILE C 1 57 ? 119.662 121.484 152.497 1.00 11.29 258 ILE C CA 1
ATOM 1937 C C . ILE C 1 57 ? 120.271 122.385 151.431 1.00 11.27 258 ILE C C 1
ATOM 1938 O O . ILE C 1 57 ? 119.835 122.342 150.263 1.00 12.32 258 ILE C O 1
ATOM 1943 N N . PRO C 1 58 ? 121.240 123.240 151.761 1.00 11.88 259 PRO C N 1
ATOM 1944 C CA . PRO C 1 58 ? 121.891 124.033 150.712 1.00 12.51 259 PRO C CA 1
ATOM 1945 C C . PRO C 1 58 ? 122.547 123.124 149.683 1.00 11.75 259 PRO C C 1
ATOM 1946 O O . PRO C 1 58 ? 123.187 122.127 150.025 1.00 11.99 259 PRO C O 1
ATOM 1950 N N . PHE C 1 59 ? 122.365 123.473 148.410 1.00 12.80 260 PHE C N 1
ATOM 1951 C CA . PHE C 1 59 ? 122.883 122.690 147.296 1.00 15.95 260 PHE C CA 1
ATOM 1952 C C . PHE C 1 59 ? 123.555 123.656 146.340 1.00 17.23 260 PHE C C 1
ATOM 1953 O O . PHE C 1 59 ? 122.939 124.637 145.910 1.00 21.44 260 PHE C O 1
ATOM 1961 N N . TYR C 1 60 ? 124.809 123.391 146.013 1.00 13.64 261 TYR C N 1
ATOM 1962 C CA . TYR C 1 60 ? 125.531 124.204 145.046 1.00 13.66 261 TYR C CA 1
ATOM 1963 C C . TYR C 1 60 ? 125.606 123.429 143.743 1.00 15.79 261 TYR C C 1
ATOM 1964 O O . TYR C 1 60 ? 126.171 122.334 143.702 1.00 18.39 261 TYR C O 1
ATOM 1973 N N . SER C 1 61 ? 125.032 123.991 142.692 1.00 16.75 262 SER C N 1
ATOM 1974 C CA . SER C 1 61 ? 125.031 123.331 141.399 1.00 17.38 262 SER C CA 1
ATOM 1975 C C . SER C 1 61 ? 126.234 123.786 140.585 1.00 16.47 262 SER C C 1
ATOM 1976 O O . SER C 1 61 ? 126.987 124.673 140.987 1.00 15.14 262 SER C O 1
ATOM 1979 N N . GLN C 1 62 ? 126.399 123.166 139.410 1.00 16.31 263 GLN C N 1
ATOM 1980 C CA . GLN C 1 62 ? 127.487 123.530 138.512 1.00 13.98 263 GLN C CA 1
ATOM 1981 C C . GLN C 1 62 ? 127.309 124.906 137.896 1.00 15.71 263 GLN C C 1
ATOM 1982 O O . GLN C 1 62 ? 128.244 125.397 137.253 1.00 16.42 263 GLN C O 1
ATOM 1988 N N . LYS C 1 63 ? 126.136 125.526 138.046 1.00 18.66 264 LYS C N 1
ATOM 1989 C CA . LYS C 1 63 ? 126.021 126.925 137.664 1.00 20.89 264 LYS C CA 1
ATOM 1990 C C . LYS C 1 63 ? 126.850 127.812 138.579 1.00 22.66 264 LYS C C 1
ATOM 1991 O O . LYS C 1 63 ? 127.312 128.872 138.152 1.00 25.34 264 LYS C O 1
ATOM 1993 N N . GLU C 1 64 ? 127.063 127.391 139.826 1.00 21.48 265 GLU C N 1
ATOM 1994 C CA . GLU C 1 64 ? 127.790 128.188 140.813 1.00 23.24 265 GLU C CA 1
ATOM 1995 C C . GLU C 1 64 ? 129.206 127.691 141.066 1.00 20.61 265 GLU C C 1
ATOM 1996 O O . GLU C 1 64 ? 130.119 128.506 141.237 1.00 22.10 265 GLU C O 1
ATOM 2002 N N . TRP C 1 65 ? 129.407 126.375 141.127 1.00 16.91 266 TRP C N 1
ATOM 2003 C CA . TRP C 1 65 ? 130.705 125.781 141.421 1.00 14.91 266 TRP C CA 1
ATOM 2004 C C . TRP C 1 65 ? 131.079 124.887 140.253 1.00 14.44 266 TRP C C 1
ATOM 2005 O O . TRP C 1 65 ? 130.377 123.910 139.967 1.00 14.79 266 TRP C O 1
ATOM 2016 N N . ASN C 1 66 ? 132.175 125.208 139.582 1.00 15.76 267 ASN C N 1
ATOM 2017 C CA . ASN C 1 66 ? 132.579 124.461 138.392 1.00 15.09 267 ASN C CA 1
ATOM 2018 C C . ASN C 1 66 ? 134.071 124.700 138.179 1.00 14.61 267 ASN C C 1
ATOM 2019 O O . ASN C 1 66 ? 134.736 125.318 139.015 1.00 15.44 267 ASN C O 1
ATOM 2024 N N . LYS C 1 67 ? 134.613 124.215 137.059 1.00 14.28 268 LYS C N 1
ATOM 2025 C CA . LYS C 1 67 ? 136.062 124.300 136.881 1.00 14.56 268 LYS C CA 1
ATOM 2026 C C . LYS C 1 67 ? 136.554 125.724 136.714 1.00 14.94 268 LYS C C 1
ATOM 2027 O O . LYS C 1 67 ? 137.729 125.994 136.981 1.00 16.63 268 LYS C O 1
ATOM 2033 N N . ASN C 1 68 ? 135.686 126.629 136.274 1.00 16.56 269 ASN C N 1
ATOM 2034 C CA . ASN C 1 68 ? 136.015 128.039 136.190 1.00 17.43 269 ASN C CA 1
ATOM 2035 C C . ASN C 1 68 ? 135.779 128.781 137.503 1.00 17.73 269 ASN C C 1
ATOM 2036 O O . ASN C 1 68 ? 136.313 129.886 137.679 1.00 18.03 269 ASN C O 1
ATOM 2041 N N . ALA C 1 69 ? 135.004 128.195 138.422 1.00 18.04 270 ALA C N 1
ATOM 2042 C CA . ALA C 1 69 ? 134.786 128.738 139.767 1.00 16.36 270 ALA C CA 1
ATOM 2043 C C . ALA C 1 69 ? 134.812 127.584 140.766 1.00 14.83 270 ALA C C 1
ATOM 2044 O O . ALA C 1 69 ? 133.780 127.192 141.325 1.00 14.24 270 ALA C O 1
ATOM 2046 N N . PRO C 1 70 ? 135.992 126.995 140.998 1.00 13.98 271 PRO C N 1
ATOM 2047 C CA . PRO C 1 70 ? 136.077 125.725 141.745 1.00 12.79 271 PRO C CA 1
ATOM 2048 C C . PRO C 1 70 ? 136.032 125.921 143.257 1.00 10.67 271 PRO C C 1
ATOM 2049 O O . PRO C 1 70 ? 136.986 125.612 143.987 1.00 12.15 271 PRO C O 1
ATOM 2053 N N . TRP C 1 71 ? 134.898 126.435 143.738 1.00 9.73 272 TRP C N 1
ATOM 2054 C CA . TRP C 1 71 ? 134.716 126.677 145.167 1.00 10.42 272 TRP C CA 1
ATOM 2055 C C . TRP C 1 71 ? 134.823 125.401 145.997 1.00 9.86 272 TRP C C 1
ATOM 2056 O O . TRP C 1 71 ? 135.151 125.473 147.192 1.00 11.32 272 TRP C O 1
ATOM 2067 N N . TYR C 1 72 ? 134.549 124.235 145.392 1.00 9.76 273 TYR C N 1
ATOM 2068 C CA . TYR C 1 72 ? 134.727 122.972 146.098 1.00 10.79 273 TYR C CA 1
ATOM 2069 C C . TYR C 1 72 ? 136.166 122.784 146.570 1.00 11.75 273 TYR C C 1
ATOM 2070 O O . TYR C 1 72 ? 136.393 122.152 147.607 1.00 12.85 273 TYR C O 1
ATOM 2079 N N . ASN C 1 73 ? 137.144 123.329 145.835 1.00 13.04 274 ASN C N 1
ATOM 2080 C CA . ASN C 1 73 ? 138.531 123.272 146.297 1.00 13.17 274 ASN C CA 1
ATOM 2081 C C . ASN C 1 73 ? 138.692 123.958 147.647 1.00 12.82 274 ASN C C 1
ATOM 2082 O O . ASN C 1 73 ? 139.429 123.478 148.514 1.00 14.83 274 ASN C O 1
ATOM 2087 N N . ARG C 1 74 ? 138.038 125.105 147.829 1.00 11.68 275 ARG C N 1
ATOM 2088 C CA . ARG C 1 74 ? 138.131 125.823 149.095 1.00 10.89 275 ARG C CA 1
ATOM 2089 C C . ARG C 1 74 ? 137.426 125.061 150.206 1.00 10.72 275 ARG C C 1
ATOM 2090 O O . ARG C 1 74 ? 137.953 124.937 151.319 1.00 12.84 275 ARG C O 1
ATOM 2098 N N . LEU C 1 75 ? 136.228 124.553 149.925 1.00 11.27 276 LEU C N 1
ATOM 2099 C CA . LEU C 1 75 ? 135.484 123.811 150.936 1.00 10.05 276 LEU C CA 1
ATOM 2100 C C . LEU C 1 75 ? 136.240 122.562 151.356 1.00 9.49 276 LEU C C 1
ATOM 2101 O O . LEU C 1 75 ? 136.310 122.241 152.547 1.00 11.38 276 LEU C O 1
ATOM 2106 N N . GLU C 1 76 ? 136.839 121.856 150.393 1.00 9.13 277 GLU C N 1
ATOM 2107 C CA . GLU C 1 76 ? 137.525 120.612 150.730 1.00 10.39 277 GLU C CA 1
ATOM 2108 C C . GLU C 1 76 ? 138.854 120.851 151.430 1.00 11.99 277 GLU C C 1
ATOM 2109 O O . GLU C 1 76 ? 139.408 119.914 152.011 1.00 13.33 277 GLU C O 1
ATOM 2115 N N . THR C 1 77 ? 139.378 122.072 151.396 1.00 12.39 278 THR C N 1
ATOM 2116 C CA . THR C 1 77 ? 140.534 122.381 152.227 1.00 13.16 278 THR C CA 1
ATOM 2117 C C . THR C 1 77 ? 140.135 122.533 153.690 1.00 13.38 278 THR C C 1
ATOM 2118 O O . THR C 1 77 ? 140.853 122.072 154.586 1.00 15.54 278 THR C O 1
ATOM 2122 N N . VAL C 1 78 ? 138.990 123.163 153.953 1.00 12.81 279 VAL C N 1
ATOM 2123 C CA . VAL C 1 78 ? 138.564 123.373 155.332 1.00 13.83 279 VAL C CA 1
ATOM 2124 C C . VAL C 1 78 ? 137.789 122.194 155.910 1.00 13.34 279 VAL C C 1
ATOM 2125 O O . VAL C 1 78 ? 137.735 122.046 157.140 1.00 15.25 279 VAL C O 1
ATOM 2129 N N . CYS C 1 79 ? 137.192 121.357 155.063 1.00 12.01 280 CYS C N 1
ATOM 2130 C CA . CYS C 1 79 ? 136.479 120.148 155.481 1.00 12.37 280 CYS C CA 1
ATOM 2131 C C . CYS C 1 79 ? 137.007 119.017 154.613 1.00 12.21 280 CYS C C 1
ATOM 2132 O O . CYS C 1 79 ? 136.442 118.721 153.550 1.00 12.80 280 CYS C O 1
ATOM 2135 N N . PRO C 1 80 ? 138.109 118.386 155.017 1.00 11.51 281 PRO C N 1
ATOM 2136 C CA . PRO C 1 80 ? 138.823 117.479 154.110 1.00 11.01 281 PRO C CA 1
ATOM 2137 C C . PRO C 1 80 ? 137.972 116.306 153.641 1.00 10.01 281 PRO C C 1
ATOM 2138 O O . PRO C 1 80 ? 137.102 115.804 154.357 1.00 10.90 281 PRO C O 1
ATOM 2142 N N A VAL C 1 81 ? 138.256 115.852 152.421 0.57 10.80 282 VAL C N 1
ATOM 2143 N N B VAL C 1 81 ? 138.199 115.898 152.393 0.43 10.68 282 VAL C N 1
ATOM 2144 C CA A VAL C 1 81 ? 137.539 114.716 151.857 0.57 10.20 282 VAL C CA 1
ATOM 2145 C CA B VAL C 1 81 ? 137.509 114.723 151.887 0.43 10.56 282 VAL C CA 1
ATOM 2146 C C A VAL C 1 81 ? 137.984 113.427 152.536 0.57 11.43 282 VAL C C 1
ATOM 2147 C C B VAL C 1 81 ? 137.940 113.500 152.686 0.43 11.36 282 VAL C C 1
ATOM 2148 O O A VAL C 1 81 ? 139.177 113.216 152.792 0.57 12.69 282 VAL C O 1
ATOM 2149 O O B VAL C 1 81 ? 139.066 113.423 153.199 0.43 12.04 282 VAL C O 1
ATOM 2156 N N . VAL C 1 82 ? 137.022 112.546 152.823 1.00 12.18 283 VAL C N 1
ATOM 2157 C CA . VAL C 1 82 ? 137.308 111.258 153.437 1.00 13.82 283 VAL C CA 1
ATOM 2158 C C . VAL C 1 82 ? 136.620 110.162 152.632 1.00 13.44 283 VAL C C 1
ATOM 2159 O O . VAL C 1 82 ? 135.622 110.395 151.945 1.00 14.05 283 VAL C O 1
ATOM 2163 N N . GLY C 1 83 ? 137.171 108.949 152.724 1.00 13.52 284 GLY C N 1
ATOM 2164 C CA . GLY C 1 83 ? 136.551 107.777 152.139 1.00 15.37 284 GLY C CA 1
ATOM 2165 C C . GLY C 1 83 ? 136.732 107.614 150.648 1.00 19.18 284 GLY C C 1
ATOM 2166 O O . GLY C 1 83 ? 136.139 106.697 150.063 1.00 20.29 284 GLY C O 1
ATOM 2167 N N . ILE C 1 84 ? 137.540 108.457 150.011 1.00 20.64 285 ILE C N 1
ATOM 2168 C CA . ILE C 1 84 ? 137.731 108.396 148.567 1.00 22.78 285 ILE C CA 1
ATOM 2169 C C . ILE C 1 84 ? 139.097 108.984 148.245 1.00 25.50 285 ILE C C 1
ATOM 2170 O O . ILE C 1 84 ? 139.582 109.882 148.938 1.00 25.68 285 ILE C O 1
ATOM 2175 N N . THR C 1 85 ? 139.736 108.450 147.206 1.00 27.68 286 THR C N 1
ATOM 2176 C CA . THR C 1 85 ? 141.043 108.950 146.800 1.00 29.95 286 THR C CA 1
ATOM 2177 C C . THR C 1 85 ? 140.873 110.250 146.026 1.00 29.75 286 THR C C 1
ATOM 2178 O O . THR C 1 85 ? 139.935 110.402 145.238 1.00 27.73 286 THR C O 1
ATOM 2182 N N . LYS C 1 86 ? 141.786 111.193 146.253 1.00 30.67 287 LYS C N 1
ATOM 2183 C CA . LYS C 1 86 ? 141.679 112.510 145.644 1.00 31.77 287 LYS C CA 1
ATOM 2184 C C . LYS C 1 86 ? 143.042 113.017 145.192 1.00 34.79 287 LYS C C 1
ATOM 2185 O O . LYS C 1 86 ? 144.001 113.002 145.971 1.00 33.95 287 LYS C O 1
ATOM 2191 N N . LYS C 1 87 ? 143.107 113.435 143.922 1.00 37.83 288 LYS C N 1
ATOM 2192 C CA . LYS C 1 87 ? 144.170 114.263 143.320 1.00 40.64 288 LYS C CA 1
ATOM 2193 C C . LYS C 1 87 ? 145.571 114.187 143.901 1.00 42.19 288 LYS C C 1
ATOM 2194 O O . LYS C 1 87 ? 146.307 115.178 143.885 1.00 43.34 288 LYS C O 1
ATOM 2196 N N . MET D 1 1 ? 123.476 119.099 168.565 1.00 22.86 202 MET D N 1
ATOM 2197 C CA . MET D 1 1 ? 123.434 118.451 169.868 1.00 22.40 202 MET D CA 1
ATOM 2198 C C . MET D 1 1 ? 124.692 118.732 170.666 1.00 20.10 202 MET D C 1
ATOM 2199 O O . MET D 1 1 ? 125.745 118.136 170.437 1.00 23.06 202 MET D O 1
ATOM 2204 N N . TYR D 1 2 ? 124.569 119.659 171.598 1.00 15.59 203 TYR D N 1
ATOM 2205 C CA . TYR D 1 2 ? 125.659 120.024 172.482 1.00 13.26 203 TYR D CA 1
ATOM 2206 C C . TYR D 1 2 ? 125.143 120.079 173.907 1.00 11.82 203 TYR D C 1
ATOM 2207 O O . TYR D 1 2 ? 123.977 120.403 174.153 1.00 12.50 203 TYR D O 1
ATOM 2216 N N . CYS D 1 3 ? 126.026 119.768 174.846 1.00 10.90 204 CYS D N 1
ATOM 2217 C CA . CYS D 1 3 ? 125.688 119.998 176.238 1.00 11.51 204 CYS D CA 1
ATOM 2218 C C . CYS D 1 3 ? 126.959 120.008 177.063 1.00 11.00 204 CYS D C 1
ATOM 2219 O O . CYS D 1 3 ? 128.011 119.523 176.634 1.00 10.47 204 CYS D O 1
ATOM 2222 N N . LEU D 1 4 ? 126.842 120.599 178.242 1.00 11.46 205 LEU D N 1
ATOM 2223 C CA . LEU D 1 4 ? 127.812 120.480 179.314 1.00 12.39 205 LEU D CA 1
ATOM 2224 C C . LEU D 1 4 ? 127.172 119.639 180.408 1.00 10.89 205 LEU D C 1
ATOM 2225 O O . LEU D 1 4 ? 125.956 119.688 180.612 1.00 12.20 205 LEU D O 1
ATOM 2230 N N . TYR D 1 5 ? 127.983 118.842 181.097 1.00 10.15 206 TYR D N 1
ATOM 2231 C CA . TYR D 1 5 ? 127.473 118.031 182.198 1.00 11.00 206 TYR D CA 1
ATOM 2232 C C . TYR D 1 5 ? 128.609 117.778 183.178 1.00 11.45 206 TYR D C 1
ATOM 2233 O O . TYR D 1 5 ? 129.769 118.089 182.904 1.00 12.99 206 TYR D O 1
ATOM 2242 N N . GLU D 1 6 ? 128.274 117.231 184.340 1.00 11.20 207 GLU D N 1
ATOM 2243 C CA . GLU D 1 6 ? 129.296 116.897 185.321 1.00 12.94 207 GLU D CA 1
ATOM 2244 C C . GLU D 1 6 ? 129.302 115.398 185.573 1.00 11.64 207 GLU D C 1
ATOM 2245 O O . GLU D 1 6 ? 128.266 114.737 185.469 1.00 12.77 207 GLU D O 1
ATOM 2251 N N . ARG D 1 7 ? 130.477 114.858 185.883 1.00 11.43 208 ARG D N 1
ATOM 2252 C CA . ARG D 1 7 ? 130.604 113.431 186.149 1.00 11.73 208 ARG D CA 1
ATOM 2253 C C . ARG D 1 7 ? 131.802 113.211 187.057 1.00 12.81 208 ARG D C 1
ATOM 2254 O O . ARG D 1 7 ? 132.693 114.067 187.133 1.00 13.80 208 ARG D O 1
ATOM 2262 N N . PRO D 1 8 ? 131.863 112.073 187.749 1.00 13.12 209 PRO D N 1
ATOM 2263 C CA . PRO D 1 8 ? 132.923 111.866 188.744 1.00 13.13 209 PRO D CA 1
ATOM 2264 C C . PRO D 1 8 ? 134.281 111.630 188.104 1.00 14.54 209 PRO D C 1
ATOM 2265 O O . PRO D 1 8 ? 134.399 111.098 186.994 1.00 13.80 209 PRO D O 1
ATOM 2269 N N . ILE D 1 9 ? 135.317 112.020 188.844 1.00 15.52 210 ILE D N 1
ATOM 2270 C CA . ILE D 1 9 ? 136.700 111.867 188.422 1.00 16.05 210 ILE D CA 1
ATOM 2271 C C . ILE D 1 9 ? 137.536 111.565 189.657 1.00 18.00 210 ILE D C 1
ATOM 2272 O O . ILE D 1 9 ? 137.195 111.968 190.772 1.00 18.05 210 ILE D O 1
ATOM 2277 N N . ASN D 1 10 ? 138.620 110.817 189.459 1.00 19.63 211 ASN D N 1
ATOM 2278 C CA . ASN D 1 10 ? 139.612 110.607 190.509 1.00 23.06 211 ASN D CA 1
ATOM 2279 C C . ASN D 1 10 ? 140.445 111.877 190.629 1.00 25.05 211 ASN D C 1
ATOM 2280 O O . ASN D 1 10 ? 141.172 112.240 189.699 1.00 26.35 211 ASN D O 1
ATOM 2285 N N . SER D 1 11 ? 140.353 112.547 191.780 1.00 26.53 212 SER D N 1
ATOM 2286 C CA . SER D 1 11 ? 141.000 113.842 191.967 1.00 28.98 212 SER D CA 1
ATOM 2287 C C . SER D 1 11 ? 142.517 113.753 192.040 1.00 31.36 212 SER D C 1
ATOM 2288 O O . SER D 1 11 ? 143.179 114.795 192.002 1.00 31.78 212 SER D O 1
ATOM 2291 N N . LYS D 1 12 ? 143.082 112.553 192.155 1.00 32.19 213 LYS D N 1
ATOM 2292 C CA . LYS D 1 12 ? 144.527 112.388 192.228 1.00 33.63 213 LYS D CA 1
ATOM 2293 C C . LYS D 1 12 ? 145.136 111.880 190.930 1.00 33.29 213 LYS D C 1
ATOM 2294 O O . LYS D 1 12 ? 146.249 112.284 190.580 1.00 34.50 213 LYS D O 1
ATOM 2300 N N . THR D 1 13 ? 144.436 111.010 190.200 1.00 31.49 214 THR D N 1
ATOM 2301 C CA . THR D 1 13 ? 144.955 110.470 188.951 1.00 30.85 214 THR D CA 1
ATOM 2302 C C . THR D 1 13 ? 144.336 111.098 187.711 1.00 30.74 214 THR D C 1
ATOM 2303 O O . THR D 1 13 ? 144.872 110.914 186.613 1.00 30.89 214 THR D O 1
ATOM 2307 N N . GLY D 1 14 ? 143.227 111.820 187.851 1.00 29.33 215 GLY D N 1
ATOM 2308 C CA . GLY D 1 14 ? 142.571 112.411 186.700 1.00 27.48 215 GLY D CA 1
ATOM 2309 C C . GLY D 1 14 ? 141.815 111.441 185.822 1.00 26.49 215 GLY D C 1
ATOM 2310 O O . GLY D 1 14 ? 141.449 111.800 184.698 1.00 27.25 215 GLY D O 1
ATOM 2311 N N . VAL D 1 15 ? 141.565 110.226 186.298 1.00 24.73 216 VAL D N 1
ATOM 2312 C CA . VAL D 1 15 ? 140.875 109.198 185.527 1.00 23.01 216 VAL D CA 1
ATOM 2313 C C . VAL D 1 15 ? 139.387 109.259 185.837 1.00 20.45 216 VAL D C 1
ATOM 2314 O O . VAL D 1 15 ? 138.982 109.451 186.990 1.00 20.01 216 VAL D O 1
ATOM 2318 N N . LEU D 1 16 ? 138.565 109.120 184.803 1.00 18.59 217 LEU D N 1
ATOM 2319 C CA . LEU D 1 16 ? 137.127 109.033 185.006 1.00 18.94 217 LEU D CA 1
ATOM 2320 C C . LEU D 1 16 ? 136.797 107.673 185.606 1.00 21.05 217 LEU D C 1
ATOM 2321 O O . LEU D 1 16 ? 137.183 106.630 185.061 1.00 23.43 217 LEU D O 1
ATOM 2326 N N . GLU D 1 17 ? 136.114 107.686 186.748 1.00 21.13 218 GLU D N 1
ATOM 2327 C CA . GLU D 1 17 ? 135.741 106.474 187.464 1.00 22.61 218 GLU D CA 1
ATOM 2328 C C . GLU D 1 17 ? 134.327 106.646 187.993 1.00 20.80 218 GLU D C 1
ATOM 2329 O O . GLU D 1 17 ? 133.903 107.761 188.310 1.00 21.63 218 GLU D O 1
ATOM 2335 N N . TRP D 1 18 ? 133.605 105.528 188.107 1.00 19.32 219 TRP D N 1
ATOM 2336 C CA . TRP D 1 18 ? 132.218 105.601 188.556 1.00 20.76 219 TRP D CA 1
ATOM 2337 C C . TRP D 1 18 ? 132.111 106.169 189.966 1.00 20.04 219 TRP D C 1
ATOM 2338 O O . TRP D 1 18 ? 131.135 106.860 190.288 1.00 20.85 219 TRP D O 1
ATOM 2349 N N . ASN D 1 19 ? 133.104 105.916 190.812 1.00 17.83 220 ASN D N 1
ATOM 2350 C CA . ASN D 1 19 ? 133.077 106.375 192.196 1.00 19.37 220 ASN D CA 1
ATOM 2351 C C . ASN D 1 19 ? 134.172 107.397 192.486 1.00 18.65 220 ASN D C 1
ATOM 2352 O O . ASN D 1 19 ? 134.775 107.402 193.567 1.00 18.13 220 ASN D O 1
ATOM 2357 N N . GLY D 1 20 ? 134.429 108.279 191.525 1.00 17.80 221 GLY D N 1
ATOM 2358 C CA . GLY D 1 20 ? 135.387 109.342 191.748 1.00 18.45 221 GLY D CA 1
ATOM 2359 C C . GLY D 1 20 ? 135.044 110.167 192.974 1.00 19.60 221 GLY D C 1
ATOM 2360 O O . GLY D 1 20 ? 133.883 110.313 193.353 1.00 21.35 221 GLY D O 1
ATOM 2361 N N . ASP D 1 21 ? 136.081 110.692 193.611 1.00 20.35 222 ASP D N 1
ATOM 2362 C CA . ASP D 1 21 ? 135.915 111.520 194.793 1.00 21.24 222 ASP D CA 1
ATOM 2363 C C . ASP D 1 21 ? 135.717 112.986 194.457 1.00 19.95 222 ASP D C 1
ATOM 2364 O O . ASP D 1 21 ? 135.480 113.787 195.366 1.00 21.21 222 ASP D O 1
ATOM 2369 N N . ALA D 1 22 ? 135.815 113.357 193.181 1.00 18.04 223 ALA D N 1
ATOM 2370 C CA . ALA D 1 22 ? 135.578 114.724 192.757 1.00 17.22 223 ALA D CA 1
ATOM 2371 C C . ALA D 1 22 ? 134.776 114.681 191.464 1.00 17.15 223 ALA D C 1
ATOM 2372 O O . ALA D 1 22 ? 134.404 113.609 190.973 1.00 17.63 223 ALA D O 1
ATOM 2374 N N . TRP D 1 23 ? 134.503 115.860 190.915 1.00 17.08 224 TRP D N 1
ATOM 2375 C CA . TRP D 1 23 ? 133.668 116.002 189.736 1.00 16.06 224 TRP D CA 1
ATOM 2376 C C . TRP D 1 23 ? 134.363 116.882 188.716 1.00 15.47 224 TRP D C 1
ATOM 2377 O O . TRP D 1 23 ? 135.096 117.812 189.066 1.00 16.08 224 TRP D O 1
ATOM 2388 N N . THR D 1 24 ? 134.124 116.581 187.443 1.00 14.83 225 THR D N 1
ATOM 2389 C CA . THR D 1 24 ? 134.596 117.429 186.365 1.00 14.51 225 THR D CA 1
ATOM 2390 C C . THR D 1 24 ? 133.446 117.763 185.430 1.00 13.05 225 THR D C 1
ATOM 2391 O O . THR D 1 24 ? 132.515 116.970 185.240 1.00 13.42 225 THR D O 1
ATOM 2395 N N . VAL D 1 25 ? 133.511 118.961 184.858 1.00 12.54 226 VAL D N 1
ATOM 2396 C CA . VAL D 1 25 ? 132.644 119.284 183.736 1.00 11.56 226 VAL D CA 1
ATOM 2397 C C . VAL D 1 25 ? 133.140 118.543 182.500 1.00 11.20 226 VAL D C 1
ATOM 2398 O O . VAL D 1 25 ? 134.344 118.294 182.329 1.00 13.19 226 VAL D O 1
ATOM 2402 N N . MET D 1 26 ? 132.203 118.162 181.640 1.00 10.55 227 MET D N 1
ATOM 2403 C CA . MET D 1 26 ? 132.508 117.560 180.354 1.00 11.35 227 MET D CA 1
ATOM 2404 C C . MET D 1 26 ? 131.685 118.273 179.300 1.00 11.37 227 MET D C 1
ATOM 2405 O O . MET D 1 26 ? 130.629 118.839 179.599 1.00 11.72 227 MET D O 1
ATOM 2410 N N . PHE D 1 27 ? 132.179 118.236 178.065 1.00 10.97 228 PHE D N 1
ATOM 2411 C CA . PHE D 1 27 ? 131.528 118.871 176.925 1.00 10.08 228 PHE D CA 1
ATOM 2412 C C . PHE D 1 27 ? 131.227 117.799 175.894 1.00 9.89 228 PHE D C 1
ATOM 2413 O O . PHE D 1 27 ? 132.120 117.037 175.505 1.00 10.72 228 PHE D O 1
ATOM 2421 N N . CYS D 1 28 ? 129.970 117.715 175.475 1.00 10.15 229 CYS D N 1
ATOM 2422 C CA . CYS D 1 28 ? 129.556 116.807 174.414 1.00 10.70 229 CYS D CA 1
ATOM 2423 C C . CYS D 1 28 ? 129.118 117.610 173.198 1.00 10.68 229 CYS D C 1
ATOM 2424 O O . CYS D 1 28 ? 128.376 118.588 173.329 1.00 11.05 229 CYS D O 1
ATOM 2427 N N . ASN D 1 29 ? 129.588 117.201 172.021 1.00 9.99 230 ASN D N 1
ATOM 2428 C CA . ASN D 1 29 ? 129.259 117.862 170.763 1.00 10.88 230 ASN D CA 1
ATOM 2429 C C . ASN D 1 29 ? 128.443 116.963 169.834 1.00 12.76 230 ASN D C 1
ATOM 2430 O O . ASN D 1 29 ? 128.374 117.226 168.629 1.00 13.94 230 ASN D O 1
ATOM 2435 N N . GLY D 1 30 ? 127.835 115.901 170.374 1.00 12.98 231 GLY D N 1
ATOM 2436 C CA . GLY D 1 30 ? 127.135 114.915 169.573 1.00 13.54 231 GLY D CA 1
ATOM 2437 C C . GLY D 1 30 ? 128.016 113.889 168.897 1.00 13.43 231 GLY D C 1
ATOM 2438 O O . GLY D 1 30 ? 127.489 112.917 168.341 1.00 13.86 231 GLY D O 1
ATOM 2439 N N . VAL D 1 31 ? 129.333 114.080 168.911 1.00 13.46 232 VAL D N 1
ATOM 2440 C CA . VAL D 1 31 ? 130.293 113.126 168.373 1.00 12.92 232 VAL D CA 1
ATOM 2441 C C . VAL D 1 31 ? 131.089 112.457 169.487 1.00 13.33 232 VAL D C 1
ATOM 2442 O O . VAL D 1 31 ? 131.263 111.238 169.502 1.00 15.12 232 VAL D O 1
ATOM 2446 N N . ASN D 1 32 ? 131.597 113.250 170.423 1.00 12.62 233 ASN D N 1
ATOM 2447 C CA . ASN D 1 32 ? 132.395 112.726 171.519 1.00 11.98 233 ASN D CA 1
ATOM 2448 C C . ASN D 1 32 ? 132.111 113.559 172.761 1.00 11.96 233 ASN D C 1
ATOM 2449 O O . ASN D 1 32 ? 131.425 114.585 172.703 1.00 12.87 233 ASN D O 1
ATOM 2454 N N . CYS D 1 33 ? 132.620 1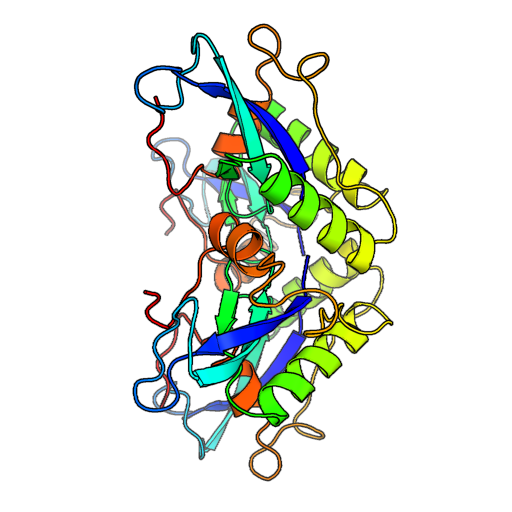13.087 173.896 1.00 11.17 234 CYS D N 1
ATOM 2455 C CA . CYS D 1 33 ? 132.586 113.827 175.152 1.00 11.88 234 CYS D CA 1
ATOM 2456 C C . CYS D 1 33 ? 134.020 114.104 175.574 1.00 12.31 234 CYS D C 1
ATOM 2457 O O . CYS D 1 33 ? 134.874 113.213 175.513 1.00 14.12 234 CYS D O 1
ATOM 2460 N N . ARG D 1 34 ? 134.292 115.331 175.989 1.00 12.09 235 ARG D N 1
ATOM 2461 C CA . ARG D 1 34 ? 135.650 115.730 176.315 1.00 11.67 235 ARG D CA 1
ATOM 2462 C C . ARG D 1 34 ? 135.661 116.483 177.639 1.00 13.00 235 ARG D C 1
ATOM 2463 O O . ARG D 1 34 ? 134.719 117.211 177.964 1.00 13.27 235 ARG D O 1
ATOM 2471 N N . ARG D 1 35 ? 136.733 116.304 178.407 1.00 13.96 236 ARG D N 1
ATOM 2472 C CA . ARG D 1 35 ? 136.803 116.947 179.713 1.00 14.18 236 ARG D CA 1
ATOM 2473 C C . ARG D 1 35 ? 137.011 118.449 179.561 1.00 15.12 236 ARG D C 1
ATOM 2474 O O . ARG D 1 35 ? 137.782 118.902 178.709 1.00 16.17 236 ARG D O 1
ATOM 2482 N N . VAL D 1 36 ? 136.304 119.216 180.389 1.00 15.46 237 VAL D N 1
ATOM 2483 C CA . VAL D 1 36 ? 136.434 120.667 180.471 1.00 16.02 237 VAL D CA 1
ATOM 2484 C C . VAL D 1 36 ? 137.058 120.947 181.831 1.00 17.53 237 VAL D C 1
ATOM 2485 O O . VAL D 1 36 ? 136.364 120.951 182.854 1.00 19.29 237 VAL D O 1
ATOM 2489 N N . SER D 1 37 ? 138.365 121.162 181.867 1.00 17.10 238 SER D N 1
ATOM 2490 C CA . SER D 1 37 ? 139.036 121.188 183.159 1.00 19.33 238 SER D CA 1
ATOM 2491 C C . SER D 1 37 ? 139.157 122.582 183.756 1.00 19.39 238 SER D C 1
ATOM 2492 O O . SER D 1 37 ? 139.517 122.702 184.931 1.00 19.59 238 SER D O 1
ATOM 2495 N N . HIS D 1 38 ? 138.854 123.628 182.995 1.00 19.02 239 HIS D N 1
ATOM 2496 C CA . HIS D 1 38 ? 139.012 124.973 183.513 1.00 18.58 239 HIS D CA 1
ATOM 2497 C C . HIS D 1 38 ? 137.737 125.776 183.292 1.00 16.37 239 HIS D C 1
ATOM 2498 O O . HIS D 1 38 ? 137.091 125.636 182.248 1.00 15.28 239 HIS D O 1
ATOM 2505 N N . PRO D 1 39 ? 137.351 126.624 184.251 1.00 17.08 240 PRO D N 1
ATOM 2506 C CA . PRO D 1 39 ? 136.121 127.415 184.079 1.00 17.05 240 PRO D CA 1
ATOM 2507 C C . PRO D 1 39 ? 136.128 128.290 182.842 1.00 16.06 240 PRO D C 1
ATOM 2508 O O . PRO D 1 39 ? 135.057 128.551 182.286 1.00 16.01 240 PRO D O 1
ATOM 2512 N N . ASP D 1 40 ? 137.300 128.736 182.381 1.00 15.18 241 ASP D N 1
ATOM 2513 C CA . ASP D 1 40 ? 137.343 129.576 181.187 1.00 14.87 241 ASP D CA 1
ATOM 2514 C C . ASP D 1 40 ? 137.068 128.777 179.921 1.00 13.96 241 ASP D C 1
ATOM 2515 O O . ASP D 1 40 ? 136.594 129.342 178.927 1.00 12.94 241 ASP D O 1
ATOM 2520 N N . GLU D 1 41 ? 137.353 127.473 179.932 1.00 12.86 242 GLU D N 1
ATOM 2521 C CA . GLU D 1 41 ? 136.924 126.627 178.821 1.00 13.58 242 GLU D CA 1
ATOM 2522 C C . GLU D 1 41 ? 135.406 126.535 178.777 1.00 13.70 242 GLU D C 1
ATOM 2523 O O . GLU D 1 41 ? 134.800 126.587 177.699 1.00 13.93 242 GLU D O 1
ATOM 2529 N N . MET D 1 42 ? 134.778 126.404 179.947 1.00 13.08 243 MET D N 1
ATOM 2530 C CA . MET D 1 42 ? 133.322 126.438 180.017 1.00 12.68 243 MET D CA 1
ATOM 2531 C C . MET D 1 42 ? 132.775 127.760 179.492 1.00 12.41 243 MET D C 1
ATOM 2532 O O . MET D 1 42 ? 131.783 127.780 178.754 1.00 14.38 243 MET D O 1
ATOM 2537 N N . LYS D 1 43 ? 133.414 128.876 179.854 1.00 13.11 244 LYS D N 1
ATOM 2538 C CA . LYS D 1 43 ? 132.916 130.182 179.434 1.00 14.07 244 LYS D CA 1
ATOM 2539 C C . LYS D 1 43 ? 132.978 130.331 177.923 1.00 12.74 244 LYS D C 1
ATOM 2540 O O . LYS D 1 43 ? 132.053 130.872 177.309 1.00 13.61 244 LYS D O 1
ATOM 2546 N N . VAL D 1 44 ? 134.075 129.881 177.308 1.00 11.20 245 VAL D N 1
ATOM 2547 C CA . VAL D 1 44 ? 134.223 130.047 175.866 1.00 10.48 245 VAL D CA 1
ATOM 2548 C C . VAL D 1 44 ? 133.205 129.193 175.118 1.00 11.91 245 VAL D C 1
ATOM 2549 O O . VAL D 1 44 ? 132.637 129.629 174.107 1.00 12.02 245 VAL D O 1
ATOM 2553 N N . ILE D 1 45 ? 132.936 127.982 175.621 1.00 11.26 246 ILE D N 1
ATOM 2554 C CA . ILE D 1 45 ? 131.896 127.127 175.044 1.00 10.25 246 ILE D CA 1
ATOM 2555 C C . ILE D 1 45 ? 130.536 127.808 175.149 1.00 10.13 246 ILE D C 1
ATOM 2556 O O . ILE D 1 45 ? 129.777 127.881 174.176 1.00 9.88 246 ILE D O 1
ATOM 2561 N N . GLU D 1 46 ? 130.211 128.314 176.339 1.00 10.70 247 GLU D N 1
ATOM 2562 C CA . GLU D 1 46 ? 128.939 129.001 176.533 1.00 11.03 247 GLU D CA 1
ATOM 2563 C C . GLU D 1 46 ? 128.804 130.197 175.599 1.00 11.85 247 GLU D C 1
ATOM 2564 O O . GLU D 1 46 ? 127.724 130.434 175.044 1.00 12.53 247 GLU D O 1
ATOM 2570 N N . ASP D 1 47 ? 129.888 130.967 175.416 1.00 11.48 248 ASP D N 1
ATOM 2571 C CA . ASP D 1 47 ? 129.828 132.171 174.589 1.00 11.32 248 ASP D CA 1
ATOM 2572 C C . ASP D 1 47 ? 129.600 131.824 173.122 1.00 11.17 248 ASP D C 1
ATOM 2573 O O . ASP D 1 47 ? 128.776 132.448 172.443 1.00 12.17 248 ASP D O 1
ATOM 2578 N N . ILE D 1 48 ? 130.345 130.846 172.608 1.00 10.74 249 ILE D N 1
ATOM 2579 C CA . ILE D 1 48 ? 130.194 130.443 171.210 1.00 9.72 249 ILE D CA 1
ATOM 2580 C C . ILE D 1 48 ? 128.807 129.869 170.957 1.00 8.89 249 ILE D C 1
ATOM 2581 O O . ILE D 1 48 ? 128.167 130.176 169.939 1.00 9.92 249 ILE D O 1
ATOM 2586 N N . TYR D 1 49 ? 128.327 129.010 171.860 1.00 8.88 250 TYR D N 1
ATOM 2587 C CA . TYR D 1 49 ? 126.994 128.446 171.676 1.00 9.25 250 TYR D CA 1
ATOM 2588 C C . TYR D 1 49 ? 125.942 129.549 171.605 1.00 10.28 250 TYR D C 1
ATOM 2589 O O . TYR D 1 49 ? 125.072 129.532 170.728 1.00 12.66 250 TYR D O 1
ATOM 2598 N N . ARG D 1 50 ? 126.019 130.527 172.510 1.00 12.38 251 ARG D N 1
ATOM 2599 C CA . ARG D 1 50 ? 125.039 131.606 172.520 1.00 15.31 251 ARG D CA 1
ATOM 2600 C C . ARG D 1 50 ? 125.113 132.436 171.245 1.00 15.19 251 ARG D C 1
ATOM 2601 O O . ARG D 1 50 ? 124.079 132.858 170.710 1.00 15.50 251 ARG D O 1
ATOM 2609 N N . LYS D 1 51 ? 126.325 132.681 170.740 1.00 13.87 252 LYS D N 1
ATOM 2610 C CA . LYS D 1 51 ? 126.457 133.448 169.506 1.00 14.52 252 LYS D CA 1
ATOM 2611 C C . LYS D 1 51 ? 125.860 132.709 168.319 1.00 13.53 252 LYS D C 1
ATOM 2612 O O . LYS D 1 51 ? 125.326 133.344 167.405 1.00 16.13 252 LYS D O 1
ATOM 2618 N N . ASN D 1 52 ? 125.941 131.379 168.310 1.00 11.44 253 ASN D N 1
ATOM 2619 C CA . ASN D 1 52 ? 125.374 130.606 167.211 1.00 12.12 253 ASN D CA 1
ATOM 2620 C C . ASN D 1 52 ? 123.866 130.475 167.342 1.00 13.34 253 ASN D C 1
ATOM 2621 O O . ASN D 1 52 ? 123.139 130.540 166.341 1.00 15.65 253 ASN D O 1
ATOM 2626 N N . ASN D 1 53 ? 123.382 130.284 168.562 1.00 12.23 254 ASN D N 1
ATOM 2627 C CA . ASN D 1 53 ? 122.040 129.775 168.767 1.00 14.43 254 ASN D CA 1
ATOM 2628 C C . ASN D 1 53 ? 121.108 130.714 169.512 1.00 17.10 254 ASN D C 1
ATOM 2629 O O . ASN D 1 53 ? 119.898 130.455 169.539 1.00 18.98 254 ASN D O 1
ATOM 2634 N N . GLY D 1 54 ? 121.617 131.804 170.084 1.00 17.98 255 GLY D N 1
ATOM 2635 C CA . GLY D 1 54 ? 120.748 132.767 170.725 1.00 18.30 255 GLY D CA 1
ATOM 2636 C C . GLY D 1 54 ? 120.115 132.283 172.003 1.00 20.05 255 GLY D C 1
ATOM 2637 O O . GLY D 1 54 ? 119.125 132.865 172.450 1.00 22.60 255 GLY D O 1
ATOM 2638 N N . LYS D 1 55 ? 120.643 131.215 172.592 1.00 20.36 256 LYS D N 1
ATOM 2639 C CA . LYS D 1 55 ? 120.199 130.737 173.893 1.00 20.03 256 LYS D CA 1
ATOM 2640 C C . LYS D 1 55 ? 121.380 130.049 174.560 1.00 16.42 256 LYS D C 1
ATOM 2641 O O . LYS D 1 55 ? 122.422 129.836 173.939 1.00 15.86 256 LYS D O 1
ATOM 2647 N N . ASP D 1 56 ? 121.216 129.710 175.838 1.00 14.91 257 ASP D N 1
ATOM 2648 C CA . ASP D 1 56 ? 122.295 129.093 176.600 1.00 15.84 257 ASP D CA 1
ATOM 2649 C C . ASP D 1 56 ? 122.437 127.615 176.260 1.00 14.59 257 ASP D C 1
ATOM 2650 O O . ASP D 1 56 ? 121.452 126.916 176.014 1.00 15.36 257 ASP D O 1
ATOM 2655 N N . ILE D 1 57 ? 123.679 127.133 176.287 1.00 12.82 258 ILE D N 1
ATOM 2656 C CA . ILE D 1 57 ? 123.932 125.705 176.041 1.00 10.83 258 ILE D CA 1
ATOM 2657 C C . ILE D 1 57 ? 123.276 124.872 177.135 1.00 10.77 258 ILE D C 1
ATOM 2658 O O . ILE D 1 57 ? 123.308 125.269 178.318 1.00 11.94 258 ILE D O 1
ATOM 2663 N N . PRO D 1 58 ? 122.639 123.746 176.815 1.00 11.66 259 PRO D N 1
ATOM 2664 C CA . PRO D 1 58 ? 122.109 122.879 177.875 1.00 12.69 259 PRO D CA 1
ATOM 2665 C C . PRO D 1 58 ? 123.214 122.419 178.816 1.00 12.71 259 PRO D C 1
ATOM 2666 O O . PRO D 1 58 ? 124.310 122.056 178.385 1.00 12.97 259 PRO D O 1
ATOM 2670 N N . PHE D 1 59 ? 122.926 122.478 180.119 1.00 14.53 260 PHE D N 1
ATOM 2671 C CA . PHE D 1 59 ? 123.847 122.047 181.165 1.00 17.43 260 PHE D CA 1
ATOM 2672 C C . PHE D 1 59 ? 123.098 121.078 182.061 1.00 17.91 260 PHE D C 1
ATOM 2673 O O . PHE D 1 59 ? 121.999 121.386 182.526 1.00 20.77 260 PHE D O 1
ATOM 2681 N N . TYR D 1 60 ? 123.666 119.905 182.281 1.00 15.24 261 TYR D N 1
ATOM 2682 C CA . TYR D 1 60 ? 123.126 118.960 183.246 1.00 15.90 261 TYR D CA 1
ATOM 2683 C C . TYR D 1 60 ? 124.004 119.030 184.483 1.00 17.21 261 TYR D C 1
ATOM 2684 O O . TYR D 1 60 ? 125.171 118.626 184.447 1.00 19.35 261 TYR D O 1
ATOM 2693 N N . SER D 1 61 ? 123.447 119.546 185.568 1.00 18.29 262 SER D N 1
ATOM 2694 C CA . SER D 1 61 ? 124.182 119.679 186.811 1.00 19.32 262 SER D CA 1
ATOM 2695 C C . SER D 1 61 ? 124.051 118.395 187.626 1.00 18.97 262 SER D C 1
ATOM 2696 O O . SER D 1 61 ? 123.322 117.464 187.264 1.00 19.82 262 SER D O 1
ATOM 2699 N N . GLN D 1 62 ? 124.755 118.356 188.758 1.00 18.25 263 GLN D N 1
ATOM 2700 C CA . GLN D 1 62 ? 124.667 117.219 189.667 1.00 17.96 263 GLN D CA 1
ATOM 2701 C C . GLN D 1 62 ? 123.308 117.099 190.333 1.00 18.49 263 GLN D C 1
ATOM 2702 O O . GLN D 1 62 ? 123.043 116.083 190.988 1.00 17.33 263 GLN D O 1
ATOM 2708 N N . LYS D 1 63 ? 122.453 118.112 190.205 1.00 19.27 264 LYS D N 1
ATOM 2709 C CA . LYS D 1 63 ? 121.076 117.955 190.647 1.00 21.75 264 LYS D CA 1
ATOM 2710 C C . LYS D 1 63 ? 120.387 116.844 189.866 1.00 22.66 264 LYS D C 1
ATOM 2711 O O . LYS D 1 63 ? 119.598 116.074 190.430 1.00 23.60 264 LYS D O 1
ATOM 2717 N N . GLU D 1 64 ? 120.709 116.719 188.574 1.00 22.41 265 GLU D N 1
ATOM 2718 C CA . GLU D 1 64 ? 120.059 115.795 187.650 1.00 23.41 265 GLU D CA 1
ATOM 2719 C C . GLU D 1 64 ? 120.875 114.546 187.367 1.00 20.68 265 GLU D C 1
ATOM 2720 O O . GLU D 1 64 ? 120.309 113.454 187.253 1.00 21.17 265 GLU D O 1
ATOM 2726 N N . TRP D 1 65 ? 122.184 114.689 187.195 1.00 17.77 266 TRP D N 1
ATOM 2727 C CA . TRP D 1 65 ? 123.057 113.583 186.829 1.00 16.65 266 TRP D CA 1
ATOM 2728 C C . TRP D 1 65 ? 124.071 113.409 187.950 1.00 17.07 266 TRP D C 1
ATOM 2729 O O . TRP D 1 65 ? 124.847 114.330 188.240 1.00 18.17 266 TRP D O 1
ATOM 2740 N N . ASN D 1 66 ? 124.058 112.244 188.584 1.00 18.04 267 ASN D N 1
ATOM 2741 C CA . ASN D 1 66 ? 124.914 111.999 189.738 1.00 16.75 267 ASN D CA 1
ATOM 2742 C C . ASN D 1 66 ? 125.025 110.487 189.931 1.00 16.81 267 ASN D C 1
ATOM 2743 O O . ASN D 1 66 ? 124.503 109.708 189.133 1.00 17.19 267 ASN D O 1
ATOM 2748 N N . LYS D 1 67 ? 125.703 110.061 190.996 1.00 16.79 268 LYS D N 1
ATOM 2749 C CA . LYS D 1 67 ? 125.961 108.633 191.160 1.00 16.36 268 LYS D CA 1
ATOM 2750 C C . LYS D 1 67 ? 124.690 107.830 191.393 1.00 17.50 268 LYS D C 1
ATOM 2751 O O . LYS D 1 67 ? 124.681 106.620 191.148 1.00 18.10 268 LYS D O 1
ATOM 2757 N N . ASN D 1 68 ? 123.623 108.471 191.854 1.00 17.65 269 ASN D N 1
ATOM 2758 C CA . ASN D 1 68 ? 122.345 107.796 191.996 1.00 19.73 269 ASN D CA 1
ATOM 2759 C C . ASN D 1 68 ? 121.470 107.912 190.753 1.00 19.57 269 ASN D C 1
ATOM 2760 O O . ASN D 1 68 ? 120.419 107.260 190.698 1.00 19.81 269 ASN D O 1
ATOM 2765 N N . ALA D 1 69 ? 121.888 108.721 189.767 1.00 18.28 270 ALA D N 1
ATOM 2766 C CA . ALA D 1 69 ? 121.223 108.814 188.462 1.00 17.56 270 ALA D CA 1
ATOM 2767 C C . ALA D 1 69 ? 122.302 109.074 187.417 1.00 16.46 270 ALA D C 1
ATOM 2768 O O . ALA D 1 69 ? 122.429 110.185 186.890 1.00 15.74 270 ALA D O 1
ATOM 2770 N N . PRO D 1 70 ? 123.132 108.060 187.120 1.00 15.27 271 PRO D N 1
ATOM 2771 C CA . PRO D 1 70 ? 124.360 108.296 186.336 1.00 15.02 271 PRO D CA 1
ATOM 2772 C C . PRO D 1 70 ? 124.112 108.351 184.833 1.00 14.39 271 PRO D C 1
ATOM 2773 O O . PRO D 1 70 ? 124.648 107.559 184.062 1.00 14.07 271 PRO D O 1
ATOM 2777 N N . TRP D 1 71 ? 123.314 109.334 184.409 1.00 12.97 272 TRP D N 1
ATOM 2778 C CA . TRP D 1 71 ? 122.973 109.477 182.996 1.00 12.63 272 TRP D CA 1
ATOM 2779 C C . TRP D 1 71 ? 124.193 109.710 182.113 1.00 11.57 272 TRP D C 1
ATOM 2780 O O . TRP D 1 71 ? 124.132 109.420 180.906 1.00 12.54 272 TRP D O 1
ATOM 2791 N N . TYR D 1 72 ? 125.287 110.238 182.680 1.00 10.81 273 TYR D N 1
ATOM 2792 C CA . TYR D 1 72 ? 126.515 110.413 181.906 1.00 11.92 273 TYR D CA 1
ATOM 2793 C C . TYR D 1 72 ? 127.023 109.084 181.356 1.00 12.70 273 TYR D C 1
ATOM 2794 O O . TYR D 1 72 ? 127.672 109.060 180.305 1.00 13.99 273 TYR D O 1
ATOM 2803 N N . ASN D 1 73 ? 126.726 107.974 182.035 1.00 12.84 274 ASN D N 1
ATOM 2804 C CA . ASN D 1 73 ? 127.106 106.665 181.506 1.00 14.09 274 ASN D CA 1
ATOM 2805 C C . ASN D 1 73 ? 126.440 106.410 180.163 1.00 14.24 274 ASN D C 1
ATOM 2806 O O . ASN D 1 73 ? 127.054 105.842 179.251 1.00 16.26 274 ASN D O 1
ATOM 2811 N N . ARG D 1 74 ? 125.164 106.787 180.042 1.00 12.84 275 ARG D N 1
ATOM 2812 C CA . ARG D 1 74 ? 124.441 106.569 178.798 1.00 13.55 275 ARG D CA 1
ATOM 2813 C C . ARG D 1 74 ? 124.942 107.501 177.710 1.00 11.82 275 ARG D C 1
ATOM 2814 O O . ARG D 1 74 ? 125.149 107.072 176.571 1.00 14.16 275 ARG D O 1
ATOM 2822 N N . LEU D 1 75 ? 125.169 108.779 178.039 1.00 10.85 276 LEU D N 1
ATOM 2823 C CA . LEU D 1 75 ? 125.658 109.711 177.023 1.00 10.57 276 LEU D CA 1
ATOM 2824 C C . LEU D 1 75 ? 127.040 109.314 176.516 1.00 11.21 276 LEU D C 1
ATOM 2825 O O . LEU D 1 75 ? 127.303 109.347 175.302 1.00 12.02 276 LEU D O 1
ATOM 2830 N N . GLU D 1 76 ? 127.939 108.939 177.430 1.00 11.33 277 GLU D N 1
ATOM 2831 C CA . GLU D 1 76 ? 129.287 108.539 177.041 1.00 12.28 277 GLU D CA 1
ATOM 2832 C C . GLU D 1 76 ? 129.326 107.215 176.282 1.00 12.45 277 GLU D C 1
ATOM 2833 O O . GLU D 1 76 ? 130.353 106.903 175.670 1.00 14.07 277 GLU D O 1
ATOM 2839 N N . THR D 1 77 ? 128.249 106.429 176.296 1.00 11.74 278 THR D N 1
ATOM 2840 C CA . THR D 1 77 ? 128.183 105.268 175.415 1.00 14.43 278 THR D CA 1
ATOM 2841 C C . THR D 1 77 ? 127.873 105.686 173.980 1.00 14.60 278 THR D C 1
ATOM 2842 O O . THR D 1 77 ? 128.424 105.123 173.025 1.00 17.45 278 THR D O 1
ATOM 2846 N N . VAL D 1 78 ? 126.999 106.673 173.805 1.00 12.97 279 VAL D N 1
ATOM 2847 C CA . VAL D 1 78 ? 126.607 107.076 172.458 1.00 14.23 279 VAL D CA 1
ATOM 2848 C C . VAL D 1 78 ? 127.530 108.138 171.874 1.00 12.44 279 VAL D C 1
ATOM 2849 O O . VAL D 1 78 ? 127.598 108.278 170.643 1.00 13.60 279 VAL D O 1
ATOM 2853 N N . CYS D 1 79 ? 128.248 108.879 172.720 1.00 12.74 280 CYS D N 1
ATOM 2854 C CA . CYS D 1 79 ? 129.231 109.877 172.301 1.00 13.47 280 CYS D CA 1
ATOM 2855 C C . CYS D 1 79 ? 130.472 109.596 173.133 1.00 13.18 280 CYS D C 1
ATOM 2856 O O . CYS D 1 79 ? 130.635 110.152 174.228 1.00 13.42 280 CYS D O 1
ATOM 2859 N N . PRO D 1 80 ? 131.348 108.703 172.666 1.00 14.41 281 PRO D N 1
ATOM 2860 C CA . PRO D 1 80 ? 132.429 108.206 173.525 1.00 13.69 281 PRO D CA 1
ATOM 2861 C C . PRO D 1 80 ? 133.387 109.298 173.969 1.00 13.16 281 PRO D C 1
ATOM 2862 O O . PRO D 1 80 ? 133.622 110.285 173.267 1.00 13.35 281 PRO D O 1
ATOM 2866 N N . VAL D 1 81 ? 133.939 109.098 175.165 1.00 13.17 282 VAL D N 1
ATOM 2867 C CA . VAL D 1 81 ? 134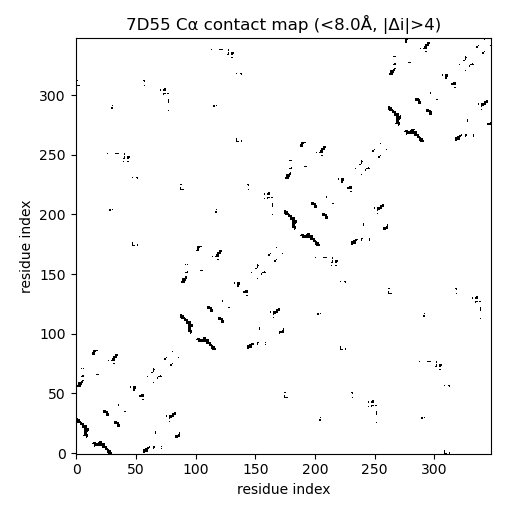.903 110.032 175.715 1.00 13.72 282 VAL D CA 1
ATOM 2868 C C . VAL D 1 81 ? 136.178 109.989 174.888 1.00 14.10 282 VAL D C 1
ATOM 2869 O O . VAL D 1 81 ? 136.600 108.923 174.420 1.00 15.82 282 VAL D O 1
ATOM 2873 N N . VAL D 1 82 ? 136.806 111.151 174.706 1.00 14.19 283 VAL D N 1
ATOM 2874 C CA . VAL D 1 82 ? 138.086 111.245 174.021 1.00 16.08 283 VAL D CA 1
ATOM 2875 C C . VAL D 1 82 ? 139.003 112.142 174.837 1.00 16.75 283 VAL D C 1
ATOM 2876 O O . VAL D 1 82 ? 138.546 113.011 175.587 1.00 17.17 283 VAL D O 1
ATOM 2880 N N . GLY D 1 83 ? 140.310 111.921 174.694 1.00 18.76 284 GLY D N 1
ATOM 2881 C CA . GLY D 1 83 ? 141.308 112.779 175.304 1.00 19.90 284 GLY D CA 1
ATOM 2882 C C . GLY D 1 83 ? 141.604 112.517 176.765 1.00 21.60 284 GLY D C 1
ATOM 2883 O O . GLY D 1 83 ? 142.396 113.260 177.360 1.00 23.24 284 GLY D O 1
ATOM 2884 N N . ILE D 1 84 ? 140.999 111.491 177.364 1.00 21.90 285 ILE D N 1
ATOM 2885 C CA . ILE D 1 84 ? 141.197 111.189 178.778 1.00 24.96 285 ILE D CA 1
ATOM 2886 C C . ILE D 1 84 ? 140.879 109.715 178.972 1.00 26.79 285 ILE D C 1
ATOM 2887 O O . ILE D 1 84 ? 140.123 109.126 178.196 1.00 26.76 285 ILE D O 1
ATOM 2892 N N . THR D 1 85 ? 141.481 109.109 179.992 1.00 29.33 286 THR D N 1
ATOM 2893 C CA . THR D 1 85 ? 141.249 107.698 180.259 1.00 31.55 286 THR D CA 1
ATOM 2894 C C . THR D 1 85 ? 140.058 107.515 181.196 1.00 31.46 286 THR D C 1
ATOM 2895 O O . THR D 1 85 ? 139.794 108.336 182.080 1.00 29.01 286 THR D O 1
ATOM 2899 N N . LYS D 1 86 ? 139.332 106.425 180.984 1.00 33.29 287 LYS D N 1
ATOM 2900 C CA . LYS D 1 86 ? 138.069 106.186 181.661 1.00 34.57 287 LYS D CA 1
ATOM 2901 C C . LYS D 1 86 ? 138.019 104.752 182.164 1.00 36.76 287 LYS D C 1
ATOM 2902 O O . LYS D 1 86 ? 138.461 103.830 181.470 1.00 35.97 287 LYS D O 1
ATOM 2908 N N . LYS D 1 87 ? 137.478 104.590 183.375 1.00 39.67 288 LYS D N 1
ATOM 2909 C CA . LYS D 1 87 ? 137.248 103.308 184.065 1.00 41.93 288 LYS D CA 1
ATOM 2910 C C . LYS D 1 87 ? 137.163 102.069 183.181 1.00 44.18 288 LYS D C 1
ATOM 2911 O O . LYS D 1 87 ? 136.705 101.014 183.626 1.00 45.40 288 LYS D O 1
#

Secondary structure (DSSP, 8-state):
--EEEEEEE-TTT--B-TT-SEEEEEEE-SS-EEEE-SHHHHHHHHHHHHHHHSSPPPEE-TTTSBTTB-HHHHHHHHS-EESS-B-/--EEEEEEE-TTT--B-TT-SEEEEEEE-SS-EEEE-SHHHHHHHHHHHHHHHSSPPPEE-TTTSBTTB-HHHHHHHHS-EESS-B-/--EEEEEEE-TTT--B-TT-SEEEEEEE-SS-EEEE-SHHHHHHHHHHHHHHHSSPPPEE-TTTSBTTB-HHHHHHHHS-B-SS-B-/--EEEEEEE-TTT--B-TT-SEEEEEEE-SS-EEEE-SHHHHHHHHHHHHHHHSSPPPEE-TTTSBTTB-HHHHHHHHS-EESS-B-

Organism: NCBI:txid2218498

InterPro domains:
  IPR002502 N-acetylmuramoyl-L-alanine amidase domain [PF01510] (26-155)
  IPR002502 N-acetylmuramoyl-L-alanine amidase domain [SM00644] (18-155)
  IPR002502 N-acetylmuramoyl-L-alanine amidase domain [cd06583] (27-157)
  IPR036505 N-acetylmuramoyl-L-alanine amidase/PGRP domain superfamily [G3DSA:3.40.80.10] (14-174)
  IPR036505 N-acetylmuramoyl-L-alanine amidase/PGRP domain superfamily [SSF55846] (18-157)
  IPR051206 N-acetylmuramoyl-L-alanine amidase 2 [PTHR30417] (23-167)

Foldseek 3Di:
DKEKEKAAAAPVPRAGELPHPDIFIWIFDQAAIETDDDVVSVVVVQVVCCVVPVDGGHYYYCVHDHSVHPCVVVVCVRRPHPDHHYD/DKEKEKAAAAPPPRAAELDHPDIFIWIFDQAAIETDHDVVSVVVVQVVCCVVPVDGGHYDYCVGDHSVRPCVVVVCVRRPHPDHHYD/DKEKEKAAAAPPPREAELPHPDIFIWIFDQAAIETDHDVVSVVVVQVVCCVVPVDGGHYYYCVQDHSVRPCVVVVCVRHPHPDHHYD/DKEKEKAAAAPPPREGELDHPHMFIWIFDQAAIETDHDVVSVVVVQVVCCVVPVDGGHYYYCVQDHSVRPCVVVVCVRHPHPDHHYD

B-factor: mean 18.76, std 9.18, range [4.46, 72.2]

Radius of gyration: 20.93 Å; Cα contacts (8 Å, |Δi|>4): 725; chains: 4; bounding box: 52×57×62 Å